Protein AF-A0A372R2G7-F1 (afdb_monomer)

Radius of gyration: 36.12 Å; Cα contacts (8 Å, |Δi|>4): 94; chains: 1; bounding box: 94×72×84 Å

Solvent-accessible surface area (backbone atoms only — not comparable to full-atom values): 14080 Å² total; per-residue (Å²): 134,84,67,81,61,60,82,46,44,44,82,55,92,74,27,30,29,32,63,50,76,39,72,44,99,83,75,42,80,42,64,62,62,53,74,39,58,68,87,51,65,66,64,59,53,42,51,46,37,37,75,79,67,72,45,56,92,88,77,64,76,74,88,54,99,70,74,76,69,52,70,67,58,47,51,53,53,51,53,53,49,49,56,55,50,50,57,52,47,58,50,43,61,67,45,22,68,71,44,94,46,69,65,48,31,51,48,27,58,52,50,63,71,72,49,78,50,77,65,53,53,50,49,51,49,53,51,51,64,64,44,47,66,55,51,53,51,52,53,53,49,72,72,43,98,68,83,45,69,86,57,51,53,60,52,50,50,53,47,43,72,74,68,49,77,82,69,88,66,70,96,74,83,86,78,78,80,78,79,68,85,77,82,75,80,79,81,85,82,83,92,85,88,86,80,90,77,90,80,90,85,84,80,81,87,80,87,80,89,81,84,89,81,89,86,133

Sequence (216 aa):
MISWVWQYMIQDNDYDICKVLVINMQNKESCCGQQFLHDGSTGNIANHLRRKHSIYEGINKQPDKSIQLTVSQVMEKVKNRLLKLLKAIEWLDATLPLSDNYNDCADGRRLKKWLLLPHEWNLLKQIVDLLEPFEDATTYFSGTSYATLSIIYPLIQVFKFKYAENDEVNNDDLELEQDAPNFQHEESDEESDLSDSDEEDNPELDTPEQSTTHHH

Foldseek 3Di:
DDDPLLVQWDDDPQWTFGQDWDQDPVRDTDGPGDIDGPPDDVVVSQVCCCPVPVDHPPPDDDPDPPPPQDPVRVVVVVVVVVVVVVVVLVVLLVVQCVDPDPVSNVVSVVSVVPDDDPVSVVVVVVVVVLCVLVVVVVVVVVPDPDDDPVNVVVSVVVCCVVPPDPPPPDPDDPPPPPPDPPPDDDPDDDDDDDDDDDDDDDDDDDDDDDDDDDDD

Mean predicted aligned error: 21.23 Å

Secondary structure (DSSP, 8-state):
---GGGGGEEEETTEEEE--EEE-TTS-EEE---EEETTS-HHHHHHHHHHHH---TTT-----S-----HHHHHHHHHHHHHHHHHHHHHHHHHGGG-S-HHHHHHHHHHHHHSPPHHHHHHHHHHHHHHHHHHHHHHHHHH-S---HHHHHHHHHHHHHHHS------S---------------------------------------------

Structure (mmCIF, N/CA/C/O backbone):
data_AF-A0A372R2G7-F1
#
_entry.id   AF-A0A372R2G7-F1
#
loop_
_atom_site.group_PDB
_atom_site.id
_atom_site.type_symbol
_atom_site.label_atom_id
_atom_site.label_alt_id
_atom_site.label_comp_id
_atom_site.label_asym_id
_atom_site.label_entity_id
_atom_site.label_seq_id
_atom_site.pdbx_PDB_ins_code
_atom_site.Cartn_x
_atom_site.Cartn_y
_atom_site.Cartn_z
_atom_site.occupancy
_atom_site.B_iso_or_equiv
_atom_site.auth_seq_id
_atom_site.auth_comp_id
_atom_site.auth_asym_id
_atom_site.auth_atom_id
_atom_site.pdbx_PDB_model_num
ATOM 1 N N . MET A 1 1 ? -43.752 1.784 -0.697 1.00 53.34 1 MET A N 1
ATOM 2 C CA . MET A 1 1 ? -42.326 1.973 -0.357 1.00 53.34 1 MET A CA 1
ATOM 3 C C . MET A 1 1 ? -41.646 0.627 -0.570 1.00 53.34 1 MET A C 1
ATOM 5 O O . MET A 1 1 ? -42.080 -0.339 0.041 1.00 53.34 1 MET A O 1
ATOM 9 N N . ILE A 1 2 ? -40.714 0.516 -1.517 1.00 67.94 2 ILE A N 1
ATOM 10 C CA . ILE A 1 2 ? -40.011 -0.749 -1.802 1.00 67.94 2 ILE A CA 1
ATOM 11 C C . ILE A 1 2 ? -38.921 -0.919 -0.731 1.00 67.94 2 ILE A C 1
ATOM 13 O O . ILE A 1 2 ? -38.203 0.036 -0.449 1.00 67.94 2 ILE A O 1
ATOM 17 N N . SER A 1 3 ? -38.833 -2.090 -0.092 1.00 82.00 3 SER A N 1
ATOM 18 C CA . SER A 1 3 ? -37.846 -2.355 0.971 1.00 82.00 3 SER A CA 1
ATOM 19 C C . SER A 1 3 ? -36.404 -2.315 0.435 1.00 82.00 3 SER A C 1
ATOM 21 O O . SER A 1 3 ? -36.145 -2.742 -0.688 1.00 82.00 3 SER A O 1
ATOM 23 N N . TRP A 1 4 ? -35.447 -1.836 1.237 1.00 86.69 4 TRP A N 1
ATOM 24 C CA . TRP A 1 4 ? -34.036 -1.675 0.842 1.00 86.69 4 TRP A CA 1
ATOM 25 C C . TRP A 1 4 ? -33.327 -2.993 0.491 1.00 86.69 4 TRP A C 1
ATOM 27 O O . TRP A 1 4 ? -32.324 -2.988 -0.218 1.00 86.69 4 TRP A O 1
ATOM 37 N N . VAL A 1 5 ? -33.839 -4.129 0.969 1.00 85.94 5 VAL A N 1
ATOM 38 C CA . VAL A 1 5 ? -33.216 -5.452 0.800 1.00 85.94 5 VAL A CA 1
ATOM 39 C C . VAL A 1 5 ? -33.154 -5.908 -0.660 1.00 85.94 5 VAL A C 1
ATOM 41 O O . VAL A 1 5 ? -32.240 -6.639 -1.044 1.00 85.94 5 VAL A O 1
ATOM 44 N N . TRP A 1 6 ? -34.088 -5.438 -1.491 1.00 88.12 6 TRP A N 1
ATOM 45 C CA . TRP A 1 6 ? -34.261 -5.899 -2.870 1.00 88.12 6 TRP A CA 1
ATOM 46 C C . TRP A 1 6 ? -33.090 -5.541 -3.790 1.00 88.12 6 TRP A C 1
ATOM 48 O O . TRP A 1 6 ? -32.861 -6.215 -4.790 1.00 88.12 6 TRP A O 1
ATOM 58 N N . GLN A 1 7 ? -32.268 -4.549 -3.430 1.00 85.38 7 GLN A N 1
ATOM 59 C CA . GLN A 1 7 ? -31.081 -4.193 -4.215 1.00 85.38 7 GLN A CA 1
ATOM 60 C C . GLN A 1 7 ? -30.017 -5.306 -4.267 1.00 85.38 7 GLN A C 1
ATOM 62 O O . GLN A 1 7 ? -29.188 -5.326 -5.182 1.00 85.38 7 GLN A O 1
ATOM 67 N N . TYR A 1 8 ? -30.068 -6.248 -3.320 1.00 87.06 8 TYR A N 1
ATOM 68 C CA . TYR A 1 8 ? -29.148 -7.381 -3.177 1.00 87.06 8 TYR A CA 1
ATOM 69 C C . TYR A 1 8 ? -29.696 -8.704 -3.703 1.00 87.06 8 TYR A C 1
ATOM 71 O O . TYR A 1 8 ? -29.036 -9.733 -3.549 1.00 87.06 8 TYR A O 1
ATOM 79 N N . MET A 1 9 ? -30.875 -8.681 -4.318 1.00 88.44 9 MET A N 1
ATOM 80 C CA . MET A 1 9 ? -31.530 -9.870 -4.842 1.00 88.44 9 MET A CA 1
ATOM 81 C C . MET A 1 9 ? -31.534 -9.853 -6.374 1.00 88.44 9 MET A C 1
ATOM 83 O O . MET A 1 9 ? -31.394 -8.801 -7.011 1.00 88.44 9 MET A O 1
ATOM 87 N N . ILE A 1 10 ? -31.623 -11.042 -6.958 1.00 88.50 10 ILE A N 1
ATOM 88 C CA . ILE A 1 10 ? -31.911 -11.281 -8.371 1.00 88.50 10 ILE A CA 1
ATOM 89 C C . ILE A 1 10 ? -33.102 -12.226 -8.404 1.00 88.50 10 ILE A C 1
ATOM 91 O O . ILE A 1 10 ? -33.051 -13.282 -7.779 1.00 88.50 10 ILE A O 1
ATOM 95 N N . GLN A 1 11 ? -34.145 -11.846 -9.129 1.00 85.00 11 GLN A N 1
ATOM 96 C CA . GLN A 1 11 ? -35.321 -12.683 -9.298 1.00 85.00 11 GLN A CA 1
ATOM 97 C C . GLN A 1 11 ? -35.020 -13.801 -10.302 1.00 85.00 11 GLN A C 1
ATOM 99 O O . GLN A 1 11 ? -34.558 -13.533 -11.414 1.00 85.00 11 GLN A O 1
ATOM 104 N N . ASP A 1 12 ? -35.282 -15.039 -9.903 1.00 83.94 12 ASP A N 1
ATOM 105 C CA . ASP A 1 12 ? -35.192 -16.236 -10.731 1.00 83.94 12 ASP A CA 1
ATOM 106 C C . ASP A 1 12 ? -36.467 -17.072 -10.543 1.00 83.94 12 ASP A C 1
ATOM 108 O O . ASP A 1 12 ? -36.648 -17.773 -9.543 1.00 83.94 12 ASP A O 1
ATOM 112 N N . ASN A 1 13 ? -37.375 -16.966 -11.516 1.00 83.25 13 ASN A N 1
ATOM 113 C CA . ASN A 1 13 ? -38.715 -17.559 -11.488 1.00 83.25 13 ASN A CA 1
ATOM 114 C C . ASN A 1 13 ? -39.507 -17.166 -10.220 1.00 83.25 13 ASN A C 1
ATOM 116 O O . ASN A 1 13 ? -39.792 -15.985 -10.020 1.00 83.25 13 ASN A O 1
ATOM 120 N N . ASP A 1 14 ? -39.851 -18.150 -9.379 1.00 82.56 14 ASP A N 1
ATOM 121 C CA . ASP A 1 14 ? -40.639 -17.988 -8.146 1.00 82.56 14 ASP A CA 1
ATOM 122 C C . ASP A 1 14 ? -39.793 -17.572 -6.924 1.00 82.56 14 ASP A C 1
ATOM 124 O O . ASP A 1 14 ? -40.323 -17.389 -5.822 1.00 82.56 14 ASP A O 1
ATOM 128 N N . TYR A 1 15 ? -38.474 -17.427 -7.097 1.00 85.31 15 TYR A N 1
ATOM 129 C CA . TYR A 1 15 ? -37.532 -17.175 -6.011 1.00 85.31 15 TYR A CA 1
ATOM 130 C C . TYR A 1 15 ? -36.685 -15.922 -6.238 1.00 85.31 15 TYR A C 1
ATOM 132 O O . TYR A 1 15 ? -36.329 -15.563 -7.356 1.00 85.31 15 TYR A O 1
ATOM 140 N N . ASP A 1 16 ? -36.282 -15.300 -5.137 1.00 88.56 16 ASP A N 1
ATOM 141 C CA . ASP A 1 16 ? -35.275 -14.250 -5.087 1.00 88.56 16 ASP A CA 1
ATOM 142 C C . ASP A 1 16 ? -33.959 -14.798 -4.543 1.00 88.56 16 ASP A C 1
ATOM 144 O O . ASP A 1 16 ? -33.897 -15.379 -3.457 1.00 88.56 16 ASP A O 1
ATOM 148 N N . ILE A 1 17 ? -32.886 -14.599 -5.305 1.00 89.12 17 ILE A N 1
ATOM 149 C CA . ILE A 1 17 ? -31.557 -15.134 -5.020 1.00 89.12 17 ILE A CA 1
ATOM 150 C C . ILE A 1 17 ? -30.625 -14.018 -4.548 1.00 89.12 17 ILE A C 1
ATOM 152 O O . ILE A 1 17 ? -30.431 -13.010 -5.229 1.00 89.12 17 ILE A O 1
ATOM 156 N N . CYS A 1 18 ? -29.978 -14.226 -3.400 1.00 91.31 18 CYS A N 1
ATOM 157 C CA . CYS A 1 18 ? -28.973 -13.314 -2.863 1.00 91.31 18 CYS A CA 1
ATOM 158 C C . CYS A 1 18 ? -27.699 -13.297 -3.729 1.00 91.31 18 CYS A C 1
ATOM 160 O O . CYS A 1 18 ? -26.978 -14.298 -3.822 1.00 91.31 18 CYS A O 1
ATOM 162 N N . LYS A 1 19 ? -27.379 -12.131 -4.311 1.00 90.50 19 LYS A N 1
ATOM 163 C CA . LYS A 1 19 ? -26.192 -11.907 -5.165 1.00 90.50 19 LYS A CA 1
ATOM 164 C C . LYS A 1 19 ? -24.979 -11.318 -4.434 1.00 90.50 19 LYS A C 1
ATOM 166 O O . LYS A 1 19 ? -24.035 -10.874 -5.082 1.00 90.50 19 LYS A O 1
ATOM 171 N N . VAL A 1 20 ? -24.999 -11.256 -3.102 1.00 86.12 20 VAL A N 1
ATOM 172 C CA . VAL A 1 20 ? -23.871 -10.713 -2.329 1.00 86.12 20 VAL A CA 1
ATOM 173 C C . VAL A 1 20 ? -22.670 -11.658 -2.426 1.00 86.12 20 VAL A C 1
ATOM 175 O O . VAL A 1 20 ? -22.818 -12.869 -2.250 1.00 86.12 20 VAL A O 1
ATOM 178 N N . LEU A 1 21 ? -21.488 -11.107 -2.717 1.00 82.19 21 LEU A N 1
ATOM 179 C CA . LEU A 1 21 ? -20.238 -11.863 -2.789 1.00 82.19 21 LEU A CA 1
ATOM 180 C C . LEU A 1 21 ? -19.732 -12.205 -1.382 1.00 82.19 21 LEU A C 1
ATOM 182 O O . LEU A 1 21 ? -19.736 -11.370 -0.480 1.00 82.19 21 LEU A O 1
ATOM 186 N N . VAL A 1 22 ? -19.283 -13.444 -1.213 1.00 81.62 22 VAL A N 1
ATOM 187 C CA . VAL A 1 22 ? -18.666 -13.984 -0.003 1.00 81.62 22 VAL A CA 1
ATOM 188 C C . VAL A 1 22 ? -17.346 -14.661 -0.350 1.00 81.62 22 VAL A C 1
ATOM 190 O O . VAL A 1 22 ? -17.206 -15.302 -1.395 1.00 81.62 22 VAL A O 1
ATOM 193 N N . ILE A 1 23 ? -16.371 -14.527 0.543 1.00 77.94 23 ILE A N 1
ATOM 194 C CA . ILE A 1 23 ? -15.074 -15.192 0.423 1.00 77.94 23 ILE A CA 1
ATOM 195 C C . ILE A 1 23 ? -15.232 -16.635 0.912 1.00 77.94 23 ILE A C 1
ATOM 197 O O . ILE A 1 23 ? -15.710 -16.876 2.021 1.00 77.94 23 ILE A O 1
ATOM 201 N N . ASN A 1 24 ? -14.866 -17.602 0.074 1.00 72.94 24 ASN A N 1
ATOM 202 C CA . ASN A 1 24 ? -14.901 -19.017 0.430 1.00 72.94 24 ASN A CA 1
ATOM 203 C C . ASN A 1 24 ? -13.637 -19.450 1.205 1.00 72.94 24 ASN A C 1
ATOM 205 O O . ASN A 1 24 ? -12.689 -18.686 1.368 1.00 72.94 24 ASN A O 1
ATOM 209 N N . MET A 1 25 ? -13.587 -20.711 1.651 1.00 73.81 25 MET A N 1
ATOM 210 C CA . MET A 1 25 ? -12.434 -21.249 2.398 1.00 73.81 25 MET A CA 1
ATOM 211 C C . MET A 1 25 ? -11.124 -21.277 1.588 1.00 73.81 25 MET A C 1
ATOM 213 O O . MET A 1 25 ? -10.054 -21.420 2.168 1.00 73.81 25 MET A O 1
ATOM 217 N N . GLN A 1 26 ? -11.190 -21.141 0.260 1.00 74.00 26 GLN A N 1
ATOM 218 C CA . GLN A 1 26 ? -10.027 -21.014 -0.625 1.00 74.00 26 GLN A CA 1
ATOM 219 C C . GLN A 1 26 ? -9.663 -19.548 -0.928 1.00 74.00 26 GLN A C 1
ATOM 221 O O . GLN A 1 26 ? -8.935 -19.287 -1.885 1.00 74.00 26 GLN A O 1
ATOM 226 N N . ASN A 1 27 ? -10.172 -18.595 -0.141 1.00 73.75 27 ASN A N 1
ATOM 227 C CA . ASN A 1 27 ? -9.958 -17.157 -0.309 1.00 73.75 27 ASN A CA 1
ATOM 228 C C . ASN A 1 27 ? -10.388 -16.612 -1.689 1.00 73.75 27 ASN A C 1
ATOM 230 O O . ASN A 1 27 ? -9.810 -15.660 -2.209 1.00 73.75 27 ASN A O 1
ATOM 234 N N . LYS A 1 28 ? -11.394 -17.239 -2.309 1.00 72.38 28 LYS A N 1
ATOM 235 C CA . LYS A 1 28 ? -11.958 -16.851 -3.605 1.00 72.38 28 LYS A CA 1
ATOM 236 C C . LYS A 1 28 ? -13.371 -16.304 -3.422 1.00 72.38 28 LYS A C 1
ATOM 238 O O . LYS A 1 28 ? -14.161 -16.853 -2.655 1.00 72.38 28 LYS A O 1
ATOM 243 N N . GLU A 1 29 ? -13.699 -15.247 -4.156 1.00 80.44 29 GLU A N 1
ATOM 244 C CA . GLU A 1 29 ? -15.043 -14.667 -4.163 1.00 80.44 29 GLU A CA 1
ATOM 245 C C . GLU A 1 29 ? -16.049 -15.599 -4.853 1.00 80.44 29 GLU A C 1
ATOM 247 O O . GLU A 1 29 ? -15.808 -16.130 -5.941 1.00 80.44 29 GLU A O 1
ATOM 252 N N . SER A 1 30 ? -17.193 -15.798 -4.205 1.00 80.75 30 SER A N 1
ATOM 253 C CA . SER A 1 30 ? -18.324 -16.581 -4.703 1.00 80.75 30 SER A CA 1
ATOM 254 C C . SER A 1 30 ? -19.640 -15.937 -4.267 1.00 80.75 30 SER A C 1
ATOM 256 O O . SER A 1 30 ? -19.687 -15.275 -3.237 1.00 80.75 30 SER A O 1
ATOM 258 N N . CYS A 1 31 ? -20.716 -16.083 -5.039 1.00 84.12 31 CYS A N 1
ATOM 259 C CA . CYS A 1 31 ? -22.021 -15.538 -4.652 1.00 84.12 31 CYS A CA 1
ATOM 260 C C . CYS A 1 31 ? -22.627 -16.327 -3.484 1.00 84.12 31 CYS A C 1
ATOM 262 O O . CYS A 1 31 ? -22.487 -17.547 -3.424 1.00 84.12 31 CYS A O 1
ATOM 264 N N . CYS A 1 32 ? -23.363 -15.647 -2.600 1.00 89.31 32 CYS A N 1
ATOM 265 C CA . CYS A 1 32 ? -24.066 -16.295 -1.495 1.00 89.31 32 CYS A CA 1
ATOM 266 C C . CYS A 1 32 ? -25.083 -17.342 -1.968 1.00 89.31 32 CYS A C 1
ATOM 268 O O . CYS A 1 32 ? -25.158 -18.420 -1.385 1.00 89.31 32 CYS A O 1
ATOM 270 N N . GLY A 1 33 ? -25.903 -17.004 -2.972 1.00 86.12 33 GLY A N 1
ATOM 271 C CA . GLY A 1 33 ? -26.851 -17.932 -3.596 1.00 86.12 33 GLY A CA 1
ATOM 272 C C . GLY A 1 33 ? -28.045 -18.350 -2.730 1.00 86.12 33 GLY A C 1
ATOM 273 O O . GLY A 1 33 ? -28.776 -19.256 -3.119 1.00 86.12 33 GLY A O 1
ATOM 274 N N . GLN A 1 34 ? -28.264 -17.724 -1.568 1.00 89.00 34 GLN A N 1
ATOM 275 C CA . GLN A 1 34 ? -29.413 -18.033 -0.712 1.00 89.00 34 GLN A CA 1
ATOM 276 C C . GLN A 1 34 ? -30.721 -17.649 -1.416 1.00 89.00 34 GLN A C 1
ATOM 278 O O . GLN A 1 34 ? -30.838 -16.523 -1.898 1.00 89.00 34 GLN A O 1
ATOM 283 N N . GLN A 1 35 ? -31.689 -18.567 -1.440 1.00 90.44 35 GLN A N 1
ATOM 284 C CA . GLN A 1 35 ? -32.991 -18.382 -2.083 1.00 90.44 35 GLN A CA 1
ATOM 285 C C . GLN A 1 35 ? -34.067 -17.980 -1.069 1.00 90.44 35 GLN A C 1
ATOM 287 O O . GLN A 1 35 ? -34.107 -18.496 0.053 1.00 90.44 35 GLN A O 1
ATOM 292 N N . PHE A 1 36 ? -34.955 -17.089 -1.490 1.00 88.19 36 PHE A N 1
ATOM 293 C CA . PHE A 1 36 ? -36.126 -16.625 -0.754 1.00 88.19 36 PHE A CA 1
ATOM 294 C C . PHE A 1 36 ? -37.353 -16.709 -1.660 1.00 88.19 36 PHE A C 1
ATOM 296 O O . PHE A 1 36 ? -37.229 -16.553 -2.866 1.00 88.19 36 PHE A O 1
ATOM 303 N N . LEU A 1 37 ? -38.534 -16.969 -1.100 1.00 84.69 37 LEU A N 1
ATOM 304 C CA . LEU A 1 37 ? -39.782 -16.869 -1.862 1.00 84.69 37 LEU A CA 1
ATOM 305 C C . LEU A 1 37 ? -40.059 -15.400 -2.198 1.00 84.69 37 LEU A C 1
ATOM 307 O O . LEU A 1 37 ? -39.872 -14.539 -1.332 1.00 84.69 37 LEU A O 1
ATOM 311 N N . HIS A 1 38 ? -40.508 -15.128 -3.424 1.00 77.94 38 HIS A N 1
ATOM 312 C CA . HIS A 1 38 ? -40.676 -13.762 -3.932 1.00 77.94 38 HIS A CA 1
ATOM 313 C C . HIS A 1 38 ? -41.735 -12.929 -3.186 1.00 77.94 38 HIS A C 1
ATOM 315 O O . HIS A 1 38 ? -41.633 -11.710 -3.067 1.00 77.94 38 HIS A O 1
ATOM 321 N N . ASP A 1 39 ? -42.732 -13.593 -2.608 1.00 75.50 39 ASP A N 1
ATOM 322 C CA . ASP A 1 39 ? -43.780 -13.012 -1.763 1.00 75.50 39 ASP A CA 1
ATOM 323 C C . ASP A 1 39 ? -43.450 -13.060 -0.257 1.00 75.50 39 ASP A C 1
ATOM 325 O O . ASP A 1 39 ? -44.271 -12.707 0.594 1.00 75.50 39 ASP A O 1
ATOM 329 N N . GLY A 1 40 ? -42.240 -13.501 0.091 1.00 70.94 40 GLY A N 1
ATOM 330 C CA . GLY A 1 40 ? -41.792 -13.656 1.465 1.00 70.94 40 GLY A CA 1
ATOM 331 C C . GLY A 1 40 ? -41.619 -12.329 2.212 1.00 70.94 40 GLY A C 1
ATOM 332 O O . GLY A 1 40 ? -41.437 -11.253 1.643 1.00 70.94 40 GLY A O 1
ATOM 333 N N . SER A 1 41 ? -41.617 -12.407 3.548 1.00 78.38 41 SER A N 1
ATOM 334 C CA . SER A 1 41 ? -41.342 -11.241 4.394 1.00 78.38 41 SER A CA 1
ATOM 335 C C . SER A 1 41 ? -39.939 -10.682 4.133 1.00 78.38 41 SER A C 1
ATOM 337 O O . SER A 1 41 ? -38.931 -11.375 4.309 1.00 78.38 41 SER A O 1
ATOM 339 N N . THR A 1 42 ? -39.864 -9.386 3.828 1.00 85.06 42 THR A N 1
ATOM 340 C CA . THR A 1 42 ? -38.607 -8.631 3.674 1.00 85.06 42 THR A CA 1
ATOM 341 C C . THR A 1 42 ? -37.738 -8.667 4.935 1.00 85.06 42 THR A C 1
ATOM 343 O O . THR A 1 42 ? -36.517 -8.534 4.844 1.00 85.06 42 THR A O 1
ATOM 346 N N . GLY A 1 43 ? -38.330 -8.931 6.107 1.00 85.38 43 GLY A N 1
ATOM 347 C CA . GLY A 1 43 ? -37.612 -9.117 7.368 1.00 85.38 43 GLY A CA 1
ATOM 348 C C . GLY A 1 43 ? -36.688 -10.339 7.372 1.00 85.38 43 GLY A C 1
ATOM 349 O O . GLY A 1 43 ? -35.593 -10.276 7.934 1.00 85.38 43 GLY A O 1
ATOM 350 N N . ASN A 1 44 ? -37.065 -11.425 6.689 1.00 87.62 44 ASN A N 1
ATOM 351 C CA . ASN A 1 44 ? -36.219 -12.619 6.571 1.00 87.62 44 ASN A CA 1
ATOM 352 C C . ASN A 1 44 ? -34.964 -12.323 5.747 1.00 87.62 44 ASN A C 1
ATOM 354 O O . ASN A 1 44 ? -33.857 -12.714 6.124 1.00 87.62 44 ASN A O 1
ATOM 358 N N . ILE A 1 45 ? -35.141 -11.571 4.663 1.00 90.19 45 ILE A N 1
ATOM 359 C CA . ILE A 1 45 ? -34.058 -11.140 3.782 1.00 90.19 45 ILE A CA 1
ATOM 360 C C . ILE A 1 45 ? -33.145 -10.156 4.528 1.00 90.19 45 ILE A C 1
ATOM 362 O O . ILE A 1 45 ? -31.927 -10.323 4.526 1.00 90.19 45 ILE A O 1
ATOM 366 N N . ALA A 1 46 ? -33.712 -9.190 5.259 1.00 88.94 46 ALA A N 1
ATOM 367 C CA . ALA A 1 46 ? -32.946 -8.247 6.076 1.00 88.94 46 ALA A CA 1
ATOM 368 C C . ALA A 1 46 ? -32.108 -8.958 7.152 1.00 88.94 46 ALA A C 1
ATOM 370 O O . ALA A 1 46 ? -30.931 -8.648 7.344 1.00 88.94 46 ALA A O 1
ATOM 371 N N . ASN A 1 47 ? -32.689 -9.945 7.841 1.00 89.25 47 ASN A N 1
ATOM 372 C CA . ASN A 1 47 ? -31.979 -10.726 8.850 1.00 89.25 47 ASN A CA 1
ATOM 373 C C . ASN A 1 47 ? -30.853 -11.570 8.232 1.00 89.25 47 ASN A C 1
ATOM 375 O O . ASN A 1 47 ? -29.756 -11.647 8.785 1.00 89.25 47 ASN A O 1
ATOM 379 N N . HIS A 1 48 ? -31.089 -12.164 7.061 1.00 90.94 48 HIS A N 1
ATOM 380 C CA . HIS A 1 48 ? -30.051 -12.862 6.308 1.00 90.94 48 HIS A CA 1
ATOM 381 C C . HIS A 1 48 ? -28.884 -11.931 5.958 1.00 90.94 48 HIS A C 1
ATOM 383 O O . HIS A 1 48 ? -27.741 -12.242 6.294 1.00 90.94 48 HIS A O 1
ATOM 389 N N . LEU A 1 49 ? -29.173 -10.770 5.364 1.00 88.81 49 LEU A N 1
ATOM 390 C CA . LEU A 1 49 ? -28.174 -9.765 4.993 1.00 88.81 49 LEU A CA 1
ATOM 391 C C . LEU A 1 49 ? -27.345 -9.309 6.203 1.00 88.81 49 LEU A C 1
ATOM 393 O O . LEU A 1 49 ? -26.121 -9.216 6.116 1.00 88.81 49 LEU A O 1
ATOM 397 N N . ARG A 1 50 ? -27.983 -9.138 7.365 1.00 87.62 50 ARG A N 1
ATOM 398 C CA . ARG A 1 50 ? -27.298 -8.782 8.611 1.00 87.62 50 ARG A CA 1
ATOM 399 C C . ARG A 1 50 ? -26.367 -9.884 9.110 1.00 87.62 50 ARG A C 1
ATOM 401 O O . ARG A 1 50 ? -25.232 -9.607 9.476 1.00 87.62 50 ARG A O 1
ATOM 408 N N . ARG A 1 51 ? -26.836 -11.133 9.146 1.00 85.44 51 ARG A N 1
ATOM 409 C CA . ARG A 1 51 ? -26.097 -12.240 9.780 1.00 85.44 51 ARG A CA 1
ATOM 410 C C . ARG A 1 51 ? -25.033 -12.856 8.882 1.00 85.44 51 ARG A C 1
ATOM 412 O O . ARG A 1 51 ? -24.018 -13.317 9.387 1.00 85.44 51 ARG A O 1
ATOM 419 N N . LYS A 1 52 ? -25.282 -12.922 7.574 1.00 85.56 52 LYS A N 1
ATOM 420 C CA . LYS A 1 52 ? -24.378 -13.558 6.604 1.00 85.56 52 LYS A CA 1
ATOM 421 C C . LYS A 1 52 ? -23.433 -12.567 5.935 1.00 85.56 52 LYS A C 1
ATOM 423 O O . LYS A 1 52 ? -22.349 -12.975 5.537 1.00 85.56 52 LYS A O 1
ATOM 428 N N . HI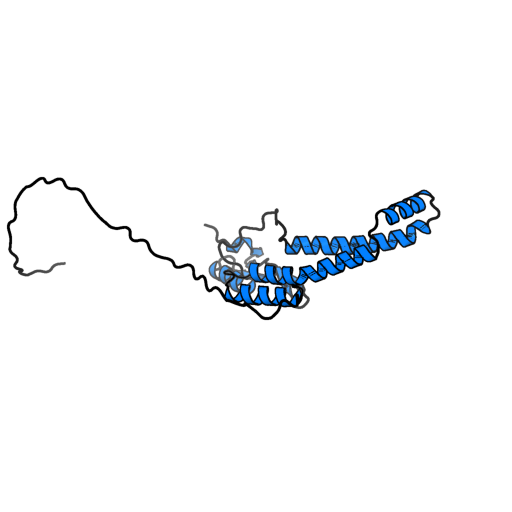S A 1 53 ? -23.834 -11.302 5.817 1.00 85.69 53 HIS A N 1
ATOM 429 C CA . HIS A 1 53 ? -23.092 -10.301 5.046 1.00 85.69 53 HIS A CA 1
ATOM 430 C C . HIS A 1 53 ? -22.766 -9.027 5.829 1.00 85.69 53 HIS A C 1
ATOM 432 O O . HIS A 1 53 ? -22.123 -8.141 5.275 1.00 85.69 53 HIS A O 1
ATOM 438 N N . SER A 1 54 ? -23.193 -8.910 7.092 1.00 83.19 54 SER A N 1
ATOM 439 C CA . SER A 1 54 ? -23.013 -7.698 7.905 1.00 83.19 54 SER A CA 1
ATOM 440 C C . SER A 1 54 ? -23.586 -6.429 7.250 1.00 83.19 54 SER A C 1
ATOM 442 O O . SER A 1 54 ? -23.061 -5.334 7.441 1.00 83.19 54 SER A O 1
ATOM 444 N N . ILE A 1 55 ? -24.673 -6.559 6.477 1.00 82.81 55 ILE A N 1
ATOM 445 C CA . ILE A 1 55 ? -25.345 -5.441 5.795 1.00 82.81 55 ILE A CA 1
ATOM 446 C C . ILE A 1 55 ? -26.555 -4.981 6.625 1.00 82.81 55 ILE A C 1
ATOM 448 O O . ILE A 1 55 ? -27.417 -5.787 6.983 1.00 82.81 55 ILE A O 1
ATOM 452 N N . TYR A 1 56 ? -26.638 -3.674 6.891 1.00 83.69 56 TYR A N 1
ATOM 453 C CA . TYR A 1 56 ? -27.697 -3.039 7.684 1.00 83.69 56 TYR A CA 1
ATOM 454 C C . TYR A 1 56 ? -28.449 -1.967 6.883 1.00 83.69 56 TYR A C 1
ATOM 456 O O . TYR A 1 56 ? -27.905 -1.359 5.957 1.00 83.69 56 TYR A O 1
ATOM 464 N N . GLU A 1 57 ? -29.698 -1.718 7.278 1.00 77.56 57 GLU A N 1
ATOM 465 C CA . GLU A 1 57 ? -30.544 -0.652 6.735 1.00 77.56 57 GLU A CA 1
ATOM 466 C C . GLU A 1 57 ? -29.880 0.716 6.950 1.00 77.56 57 GLU A C 1
ATOM 468 O O . GLU A 1 57 ? -29.447 1.033 8.054 1.00 77.56 57 GLU A O 1
ATOM 473 N N . GLY A 1 58 ? -29.747 1.505 5.881 1.00 69.62 58 GLY A N 1
ATOM 474 C CA . GLY A 1 58 ? -29.110 2.828 5.916 1.00 69.62 58 GLY A CA 1
ATOM 475 C C . GLY A 1 58 ? -27.587 2.847 5.722 1.00 69.62 58 GLY A C 1
ATOM 476 O O . GLY A 1 58 ? -27.054 3.904 5.400 1.00 69.62 58 GLY A O 1
ATOM 477 N N . ILE A 1 59 ? -26.889 1.706 5.826 1.00 56.66 59 ILE A N 1
ATOM 478 C CA . ILE A 1 59 ? -25.414 1.650 5.693 1.00 56.66 59 ILE A CA 1
ATOM 479 C C . ILE A 1 59 ? -24.955 1.457 4.237 1.00 56.66 59 ILE A C 1
ATOM 481 O O . ILE A 1 59 ? -23.812 1.741 3.901 1.00 56.66 59 ILE A O 1
ATOM 485 N N . ASN A 1 60 ? -25.842 1.053 3.326 1.00 57.41 60 ASN A N 1
ATOM 486 C CA . ASN A 1 60 ? -25.489 0.895 1.918 1.00 57.41 60 ASN A CA 1
ATOM 487 C C . ASN A 1 60 ? -26.557 1.483 0.993 1.00 57.41 60 ASN A C 1
ATOM 489 O O . ASN A 1 60 ? -27.487 0.804 0.554 1.00 57.41 60 ASN A O 1
ATOM 493 N N . LYS A 1 61 ? -26.360 2.746 0.610 1.00 50.91 61 LYS A N 1
ATOM 494 C CA . LYS A 1 61 ? -26.672 3.133 -0.768 1.00 50.91 61 LYS A CA 1
ATOM 495 C C . LYS A 1 61 ? -25.787 2.266 -1.676 1.00 50.91 61 LYS A C 1
ATOM 497 O O . LYS A 1 61 ? -24.654 1.974 -1.306 1.00 50.91 61 LYS A O 1
ATOM 502 N N . GLN A 1 62 ? -26.333 1.809 -2.802 1.00 47.22 62 GLN A N 1
ATOM 503 C CA . GLN A 1 62 ? -25.616 1.138 -3.898 1.00 47.22 62 GLN A CA 1
ATOM 504 C C . GLN A 1 62 ? -24.163 1.632 -4.027 1.00 47.22 62 GLN A C 1
ATOM 506 O O . GLN A 1 62 ? -23.956 2.838 -3.868 1.00 47.22 62 GLN A O 1
ATOM 511 N N . PRO A 1 63 ? -23.176 0.776 -4.366 1.00 40.16 63 PRO A N 1
ATOM 512 C CA . PRO A 1 63 ? -21.874 1.273 -4.776 1.00 40.16 63 PRO A CA 1
ATOM 513 C C . PRO A 1 63 ? -22.092 2.143 -6.012 1.00 40.16 63 PRO A C 1
ATOM 515 O O . PRO A 1 63 ? -22.311 1.653 -7.123 1.00 40.16 63 PRO A O 1
ATOM 518 N N . ASP A 1 64 ? -22.093 3.452 -5.789 1.00 38.59 64 ASP A N 1
ATOM 519 C CA . ASP A 1 64 ? -21.948 4.428 -6.843 1.00 38.59 64 ASP A CA 1
ATOM 520 C C . ASP A 1 64 ? -20.686 4.048 -7.624 1.00 38.59 64 ASP A C 1
ATOM 522 O O . ASP A 1 64 ? -19.684 3.607 -7.048 1.00 38.59 64 ASP A O 1
ATOM 526 N N . LYS A 1 65 ? -20.715 4.193 -8.948 1.00 44.12 65 LYS A N 1
ATOM 527 C CA . LYS A 1 65 ? -19.593 3.850 -9.840 1.00 44.12 65 LYS A CA 1
ATOM 528 C C . LYS A 1 65 ? -18.376 4.772 -9.647 1.00 44.12 65 LYS A C 1
ATOM 530 O O . LYS A 1 65 ? -17.455 4.760 -10.458 1.00 44.12 65 LYS A O 1
ATOM 535 N N . SER A 1 66 ? -18.331 5.508 -8.544 1.00 45.78 66 SER A N 1
ATOM 536 C CA . SER A 1 66 ? -17.169 6.163 -7.969 1.00 45.78 66 SER A CA 1
ATOM 537 C C . SER A 1 66 ? -16.837 5.544 -6.604 1.00 45.78 66 SER A C 1
ATOM 539 O O . SER A 1 66 ? -16.966 6.198 -5.569 1.00 45.78 66 SER A O 1
ATOM 541 N N . ILE A 1 67 ? -16.400 4.281 -6.559 1.00 54.06 67 ILE A N 1
ATOM 542 C CA . ILE A 1 67 ? -15.726 3.791 -5.349 1.00 54.06 67 ILE A CA 1
ATOM 543 C C . ILE A 1 67 ? -14.404 4.557 -5.277 1.00 54.06 67 ILE A C 1
ATOM 545 O O . ILE A 1 67 ? -13.440 4.220 -5.969 1.00 54.06 67 ILE A O 1
ATOM 549 N N . GLN A 1 68 ? -14.373 5.630 -4.485 1.00 58.75 68 GLN A N 1
ATOM 550 C CA . GLN A 1 68 ? -13.111 6.167 -4.003 1.00 58.75 68 GLN A CA 1
ATOM 551 C C . GLN A 1 68 ? -12.430 5.022 -3.259 1.00 58.75 68 GLN A C 1
ATOM 553 O O . GLN A 1 68 ? -12.974 4.482 -2.296 1.00 58.75 68 GLN A O 1
ATOM 558 N N . LEU A 1 69 ? -11.289 4.585 -3.787 1.00 61.12 69 LEU A N 1
ATOM 559 C CA . LEU A 1 69 ? -10.469 3.570 -3.141 1.00 61.12 69 LEU A CA 1
ATOM 560 C C . LEU A 1 69 ? -10.143 4.057 -1.732 1.00 61.12 69 LEU A C 1
ATOM 562 O O . LEU A 1 69 ? -9.789 5.224 -1.551 1.00 61.12 69 LEU A O 1
ATOM 566 N N . THR A 1 70 ? -10.237 3.169 -0.747 1.00 72.94 70 THR A N 1
ATOM 567 C CA . THR A 1 70 ? -9.721 3.492 0.584 1.00 72.94 70 THR A CA 1
ATOM 568 C C . THR A 1 70 ? -8.216 3.741 0.485 1.00 72.94 70 THR A C 1
ATOM 570 O O . THR A 1 70 ? -7.550 3.214 -0.410 1.00 72.94 70 THR A O 1
ATOM 573 N N . VAL A 1 71 ? -7.654 4.527 1.405 1.00 70.75 71 VAL A N 1
ATOM 574 C CA . VAL A 1 71 ? -6.207 4.809 1.423 1.00 70.75 71 VAL A CA 1
ATOM 575 C C . VAL A 1 71 ? -5.396 3.507 1.401 1.00 70.75 71 VAL A C 1
ATOM 577 O O . VAL A 1 71 ? -4.478 3.383 0.597 1.00 70.75 71 VAL A O 1
ATOM 580 N N . SER A 1 72 ? -5.811 2.491 2.164 1.00 67.94 72 SER A N 1
ATOM 581 C CA . SER A 1 72 ? -5.187 1.159 2.160 1.00 67.94 72 SER A CA 1
ATOM 582 C C . SER A 1 72 ? -5.236 0.481 0.778 1.00 67.94 72 SER A C 1
ATOM 584 O O . SER A 1 72 ? -4.223 -0.003 0.275 1.00 67.94 72 SER A O 1
ATOM 586 N N . GLN A 1 73 ? -6.374 0.535 0.076 1.00 72.31 73 GLN A N 1
ATOM 587 C CA . GLN A 1 73 ? -6.485 -0.003 -1.288 1.00 72.31 73 GLN A CA 1
ATOM 588 C C . GLN A 1 73 ? -5.629 0.768 -2.307 1.00 72.31 73 GLN A C 1
ATOM 590 O O . GLN A 1 73 ? -5.136 0.178 -3.274 1.00 72.31 73 GLN A O 1
ATOM 595 N N . VAL A 1 74 ? -5.465 2.083 -2.128 1.00 77.19 74 VAL A N 1
ATOM 596 C CA . VAL A 1 74 ? -4.564 2.902 -2.953 1.00 77.19 74 VAL A CA 1
ATOM 597 C C . VAL A 1 74 ? -3.114 2.500 -2.700 1.00 77.19 74 VAL A C 1
ATOM 599 O O . VAL A 1 74 ? -2.389 2.246 -3.662 1.00 77.19 74 VAL A O 1
ATOM 602 N N . MET A 1 75 ? -2.710 2.384 -1.435 1.00 76.19 75 MET A N 1
ATOM 603 C CA . MET A 1 75 ? -1.354 2.002 -1.036 1.00 76.19 75 MET A CA 1
ATOM 604 C C . MET A 1 75 ? -0.978 0.617 -1.568 1.00 76.19 75 MET A C 1
ATOM 606 O O . MET A 1 75 ? 0.066 0.474 -2.208 1.00 76.19 75 MET A O 1
ATOM 610 N N . GLU A 1 76 ? -1.865 -0.374 -1.450 1.00 79.12 76 GLU A N 1
ATOM 611 C CA . GLU A 1 76 ? -1.636 -1.711 -2.007 1.00 79.12 76 GLU A CA 1
ATOM 612 C C . GLU A 1 76 ? -1.503 -1.698 -3.535 1.00 79.12 76 GLU A C 1
ATOM 614 O O . GLU A 1 76 ? -0.612 -2.331 -4.112 1.00 79.12 76 GLU A O 1
ATOM 619 N N . LYS A 1 77 ? -2.327 -0.919 -4.242 1.00 75.62 77 LYS A N 1
ATOM 620 C CA . LYS A 1 77 ? -2.175 -0.761 -5.698 1.00 75.62 77 LYS A CA 1
ATOM 621 C C . LYS A 1 77 ? -0.849 -0.102 -6.074 1.00 75.62 77 LYS A C 1
ATOM 623 O O . LYS A 1 77 ? -0.225 -0.518 -7.054 1.00 75.62 77 LYS A O 1
ATOM 628 N N . VAL A 1 78 ? -0.416 0.908 -5.322 1.00 80.19 78 VAL A N 1
ATOM 629 C CA . VAL A 1 78 ? 0.857 1.605 -5.546 1.00 80.19 78 VAL A CA 1
ATOM 630 C C . VAL A 1 78 ? 2.034 0.658 -5.305 1.00 80.19 78 VAL A C 1
ATOM 632 O O . VAL A 1 78 ? 2.882 0.528 -6.187 1.00 80.19 78 VAL A O 1
ATOM 635 N N . LYS A 1 79 ? 2.040 -0.083 -4.192 1.00 79.44 79 LYS A N 1
ATOM 636 C CA . LYS A 1 79 ? 3.053 -1.095 -3.854 1.00 79.44 79 LYS A CA 1
ATOM 637 C C . LYS A 1 79 ? 3.178 -2.169 -4.934 1.00 79.44 79 LYS A C 1
ATOM 639 O O . LYS A 1 79 ? 4.267 -2.414 -5.452 1.00 79.44 79 LYS A O 1
ATOM 644 N N . ASN A 1 80 ? 2.058 -2.756 -5.354 1.00 78.19 80 ASN A N 1
ATOM 645 C CA . ASN A 1 80 ? 2.051 -3.787 -6.393 1.00 78.19 80 ASN A CA 1
ATOM 646 C C . ASN A 1 80 ? 2.533 -3.257 -7.751 1.00 78.19 80 ASN A C 1
ATOM 648 O O . ASN A 1 80 ? 3.269 -3.936 -8.474 1.00 78.19 80 ASN A O 1
ATOM 652 N N . ARG A 1 81 ? 2.164 -2.019 -8.100 1.00 84.31 81 ARG A N 1
ATOM 653 C CA . ARG A 1 81 ? 2.655 -1.360 -9.314 1.00 84.31 81 ARG A CA 1
ATOM 654 C C . ARG A 1 81 ? 4.160 -1.104 -9.244 1.00 84.31 81 ARG A C 1
ATOM 656 O O . ARG A 1 81 ? 4.843 -1.370 -10.230 1.00 84.31 81 ARG A O 1
ATOM 663 N N . LEU A 1 82 ? 4.672 -0.636 -8.106 1.00 81.50 82 LEU A N 1
ATOM 664 C CA . LEU A 1 82 ? 6.103 -0.416 -7.887 1.00 81.50 82 LEU A CA 1
ATOM 665 C C . LEU A 1 82 ? 6.897 -1.719 -8.036 1.00 81.50 82 LEU A C 1
ATOM 667 O O . LEU A 1 82 ? 7.860 -1.747 -8.794 1.00 81.50 82 LEU A O 1
ATOM 671 N N . LEU A 1 83 ? 6.445 -2.818 -7.424 1.00 77.62 83 LEU A N 1
ATOM 672 C CA . LEU A 1 83 ? 7.088 -4.133 -7.554 1.00 77.62 83 LEU A CA 1
ATOM 673 C C . LEU A 1 83 ? 7.105 -4.644 -9.001 1.00 77.62 83 LEU A C 1
ATOM 675 O O . LEU A 1 83 ? 8.095 -5.222 -9.452 1.00 77.62 83 LEU A O 1
ATOM 679 N N . LYS A 1 84 ? 6.013 -4.433 -9.746 1.00 84.44 84 LYS A N 1
ATOM 680 C CA . LYS A 1 84 ? 5.935 -4.819 -11.161 1.00 84.44 84 LYS A CA 1
ATOM 681 C C . LYS A 1 84 ? 6.899 -4.004 -12.022 1.00 84.44 84 LYS A C 1
ATOM 683 O O . LYS A 1 84 ? 7.545 -4.566 -12.904 1.00 84.44 84 LYS A O 1
ATOM 688 N N . LEU A 1 85 ? 6.983 -2.698 -11.774 1.00 85.19 85 LEU A N 1
ATOM 689 C CA . LEU A 1 85 ? 7.893 -1.811 -12.491 1.00 85.19 85 LEU A CA 1
ATOM 690 C C . LEU A 1 85 ? 9.350 -2.127 -12.161 1.00 85.19 85 LEU A C 1
ATOM 692 O O . LEU A 1 85 ? 10.147 -2.207 -13.085 1.00 85.19 85 LEU A O 1
ATOM 696 N N . LEU A 1 86 ? 9.678 -2.392 -10.895 1.00 83.38 86 LEU A N 1
ATOM 697 C CA . LEU A 1 86 ? 11.030 -2.760 -10.473 1.00 83.38 86 LEU A CA 1
ATOM 698 C C . LEU A 1 86 ? 11.556 -3.964 -11.265 1.00 83.38 86 LEU A C 1
ATOM 700 O O . LEU A 1 86 ? 12.589 -3.862 -11.917 1.00 83.38 86 LEU A O 1
ATOM 704 N N . LYS A 1 87 ? 10.794 -5.064 -11.304 1.00 84.69 87 LYS A N 1
ATOM 705 C CA . LYS A 1 87 ? 11.177 -6.274 -12.053 1.00 84.69 87 LYS A CA 1
ATOM 706 C C . LYS A 1 87 ? 11.369 -6.012 -13.546 1.00 84.69 87 LYS A C 1
ATOM 708 O O . LYS A 1 87 ? 12.276 -6.558 -14.166 1.00 84.69 87 LYS A O 1
ATOM 713 N N . ALA A 1 88 ? 10.494 -5.196 -14.135 1.00 86.50 88 ALA A N 1
ATOM 714 C CA . ALA A 1 88 ? 10.606 -4.832 -15.543 1.00 86.50 88 ALA A CA 1
ATOM 715 C C . ALA A 1 88 ? 11.860 -3.985 -15.806 1.00 86.50 88 ALA A C 1
ATOM 717 O O . ALA A 1 88 ? 12.524 -4.176 -16.820 1.00 86.50 88 ALA A O 1
ATOM 718 N N . ILE A 1 89 ? 12.201 -3.080 -14.889 1.00 85.94 89 ILE A N 1
ATOM 719 C CA . ILE A 1 89 ? 13.380 -2.226 -14.999 1.00 85.94 89 ILE A CA 1
ATOM 720 C C . ILE A 1 89 ? 14.671 -3.036 -14.832 1.00 85.94 89 ILE A C 1
ATOM 722 O O . ILE A 1 89 ? 15.581 -2.861 -15.634 1.00 85.94 89 ILE A O 1
ATOM 726 N N . GLU A 1 90 ? 14.743 -3.950 -13.863 1.00 85.31 90 GLU A N 1
ATOM 727 C CA . GLU A 1 90 ? 15.888 -4.862 -13.693 1.00 85.31 90 GLU A CA 1
ATOM 728 C C . GLU A 1 90 ? 16.127 -5.701 -14.952 1.00 85.31 90 GLU A C 1
ATOM 730 O O . GLU A 1 90 ? 17.259 -5.856 -15.412 1.00 85.31 90 GLU A O 1
ATOM 735 N N . TRP A 1 91 ? 15.045 -6.207 -15.550 1.00 88.50 91 TRP A N 1
ATOM 736 C CA . TRP A 1 91 ? 15.122 -6.955 -16.798 1.00 88.50 91 TRP A CA 1
ATOM 737 C C . TRP A 1 91 ? 15.641 -6.092 -17.955 1.00 88.50 91 TRP A C 1
ATOM 739 O O . TRP A 1 91 ? 16.513 -6.538 -18.702 1.00 88.50 91 TRP A O 1
ATOM 749 N N . LEU A 1 92 ? 15.145 -4.856 -18.091 1.00 86.81 92 LEU A N 1
ATOM 750 C CA . LEU A 1 92 ? 15.585 -3.912 -19.124 1.00 86.81 92 LEU A CA 1
ATOM 751 C C . LEU A 1 92 ? 17.047 -3.482 -18.939 1.00 86.81 92 LEU A C 1
ATOM 753 O O . LEU A 1 92 ? 17.780 -3.426 -19.923 1.00 86.81 92 LEU A O 1
ATOM 757 N N . ASP A 1 93 ? 17.500 -3.230 -17.708 1.00 84.25 93 ASP A N 1
ATOM 758 C CA . ASP A 1 93 ? 18.901 -2.875 -17.427 1.00 84.25 93 ASP A CA 1
ATOM 759 C C . ASP A 1 93 ? 19.866 -4.003 -17.828 1.00 84.25 93 ASP A C 1
ATOM 761 O O . ASP A 1 93 ? 20.952 -3.739 -18.340 1.00 84.25 93 ASP A O 1
ATOM 765 N N . ALA A 1 94 ? 19.450 -5.265 -17.678 1.00 86.31 94 ALA A N 1
ATOM 766 C CA . ALA A 1 94 ? 20.248 -6.421 -18.084 1.00 86.31 94 ALA A CA 1
ATOM 767 C C . ALA A 1 94 ? 20.222 -6.692 -19.601 1.00 86.31 94 ALA A C 1
ATOM 769 O O . ALA A 1 94 ? 21.212 -7.166 -20.157 1.00 86.31 94 ALA A O 1
ATOM 770 N N . THR A 1 95 ? 19.099 -6.426 -20.277 1.00 89.38 95 THR A N 1
ATOM 771 C CA . THR A 1 95 ? 18.892 -6.811 -21.687 1.00 89.38 95 THR A CA 1
ATOM 772 C C . THR A 1 95 ? 19.247 -5.720 -22.690 1.00 89.38 95 THR A C 1
ATOM 774 O O . THR A 1 95 ? 19.812 -6.034 -23.737 1.00 89.38 95 THR A O 1
ATOM 777 N N . LEU A 1 96 ? 18.985 -4.445 -22.389 1.00 87.50 96 LEU A N 1
ATOM 778 C CA . LEU A 1 96 ? 19.272 -3.332 -23.303 1.00 87.50 96 LEU A CA 1
ATOM 779 C C . LEU A 1 96 ? 20.760 -3.221 -23.696 1.00 87.50 96 LEU A C 1
ATOM 781 O O . LEU A 1 96 ? 21.036 -2.990 -24.875 1.00 87.50 96 LEU A O 1
ATOM 785 N N . PRO A 1 97 ? 21.742 -3.438 -22.797 1.00 83.44 97 PRO A N 1
ATOM 786 C CA . PRO A 1 97 ? 23.160 -3.405 -23.166 1.00 83.44 97 PRO A CA 1
ATOM 787 C C . PRO A 1 97 ? 23.608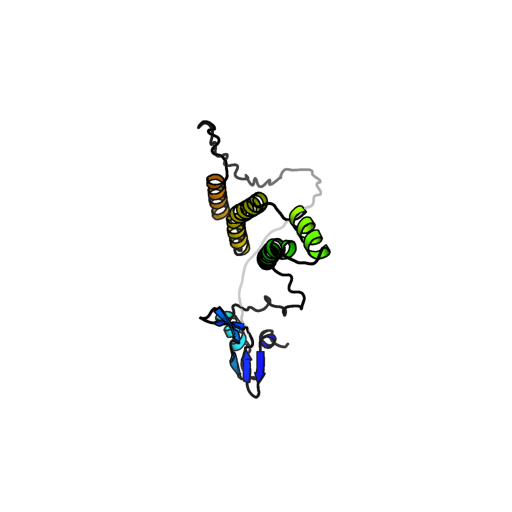 -4.553 -24.081 1.00 83.44 97 PRO A C 1
ATOM 789 O O . PRO A 1 97 ? 24.659 -4.437 -24.704 1.00 83.44 97 PRO A O 1
ATOM 792 N N . LEU A 1 98 ? 22.841 -5.648 -24.139 1.00 85.31 98 LEU A N 1
ATOM 793 C CA . LEU A 1 98 ? 23.124 -6.834 -24.956 1.00 85.31 98 LEU A CA 1
ATOM 794 C C . LEU A 1 98 ? 22.468 -6.773 -26.342 1.00 85.31 98 LEU A C 1
ATOM 796 O O . LEU A 1 98 ? 22.641 -7.687 -27.142 1.00 85.31 98 LEU A O 1
ATOM 800 N N . SER A 1 99 ? 21.683 -5.732 -26.609 1.00 86.62 99 SER A N 1
ATOM 801 C CA . SER A 1 99 ? 21.033 -5.542 -27.901 1.00 86.62 99 SER A CA 1
ATOM 802 C C . SER A 1 99 ? 22.034 -5.093 -28.973 1.00 86.62 99 SER A C 1
ATOM 804 O O . SER A 1 99 ? 22.913 -4.267 -28.723 1.00 86.62 99 SER A O 1
ATOM 806 N N . ASP A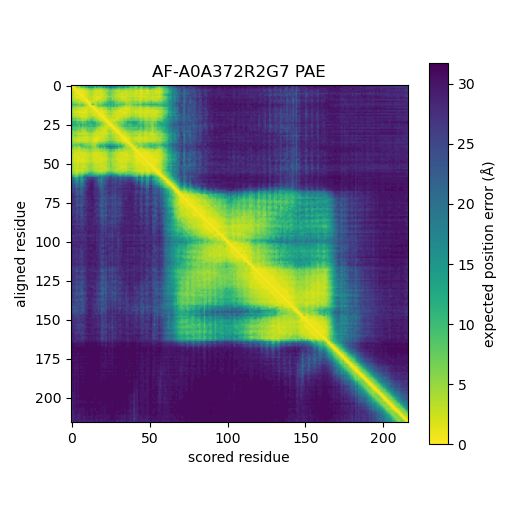 1 100 ? 21.860 -5.588 -30.200 1.00 86.00 100 ASP A N 1
ATOM 807 C CA . ASP A 1 100 ? 22.668 -5.173 -31.360 1.00 86.00 100 ASP A CA 1
ATOM 808 C C . ASP A 1 100 ? 22.278 -3.776 -31.888 1.00 86.00 100 ASP A C 1
ATOM 810 O O . ASP A 1 100 ? 22.953 -3.193 -32.739 1.00 86.00 100 ASP A O 1
ATOM 814 N N . ASN A 1 101 ? 21.171 -3.217 -31.392 1.00 90.69 101 ASN A N 1
ATOM 815 C CA . ASN A 1 101 ? 20.658 -1.916 -31.788 1.00 90.69 101 ASN A CA 1
ATOM 816 C C . ASN A 1 101 ? 21.301 -0.804 -30.950 1.00 90.69 101 ASN A C 1
ATOM 818 O O . ASN A 1 101 ? 21.152 -0.729 -29.730 1.00 90.69 101 ASN A O 1
ATOM 822 N N . TYR A 1 102 ? 21.968 0.126 -31.632 1.00 89.06 102 TYR A N 1
ATOM 823 C CA . TYR A 1 102 ? 22.596 1.285 -31.002 1.00 89.06 102 TYR A CA 1
ATOM 824 C C . TYR A 1 102 ? 21.627 2.098 -30.125 1.00 89.06 102 TYR A C 1
ATOM 826 O O . TYR A 1 102 ? 22.021 2.560 -29.051 1.00 89.06 102 TYR A O 1
ATOM 834 N N . ASN A 1 103 ? 20.376 2.264 -30.569 1.00 89.69 103 ASN A N 1
ATOM 835 C CA . ASN A 1 103 ? 19.373 3.047 -29.846 1.00 89.69 103 ASN A CA 1
ATOM 836 C C . ASN A 1 103 ? 18.977 2.370 -28.532 1.00 89.69 103 ASN A C 1
ATOM 838 O O . ASN A 1 103 ? 18.950 3.029 -27.498 1.00 89.69 103 ASN A O 1
ATOM 842 N N . ASP A 1 104 ? 18.776 1.054 -28.553 1.00 87.69 104 ASP A N 1
ATOM 843 C CA . ASP A 1 104 ? 18.410 0.270 -27.371 1.00 87.69 104 ASP A CA 1
ATOM 844 C C . ASP A 1 104 ? 19.544 0.309 -26.329 1.00 87.69 104 ASP A C 1
ATOM 846 O O . ASP A 1 104 ? 19.314 0.559 -25.145 1.00 87.69 104 ASP A O 1
ATOM 850 N N . CYS A 1 105 ? 20.800 0.196 -26.774 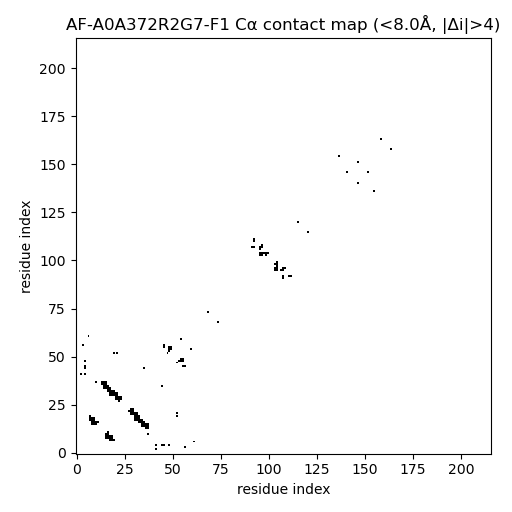1.00 84.81 105 CYS A N 1
ATOM 851 C CA . CYS A 1 105 ? 21.974 0.366 -25.916 1.00 84.81 105 CYS A CA 1
ATOM 852 C C . CYS A 1 105 ? 22.083 1.797 -25.339 1.00 84.81 105 CYS A C 1
ATOM 854 O O . CYS A 1 105 ? 22.457 1.990 -24.176 1.00 84.81 105 CYS A O 1
ATOM 856 N N . ALA A 1 106 ? 21.759 2.825 -26.131 1.00 87.38 106 ALA A N 1
ATOM 857 C CA . ALA A 1 106 ? 21.735 4.213 -25.672 1.00 87.38 106 ALA A CA 1
ATOM 858 C C . ALA A 1 106 ? 20.628 4.459 -24.636 1.00 87.38 106 ALA A C 1
ATOM 860 O O . ALA A 1 106 ? 20.881 5.123 -23.627 1.00 87.38 106 ALA A O 1
ATOM 861 N N . ASP A 1 107 ? 19.444 3.888 -24.837 1.00 87.50 107 ASP A N 1
ATOM 862 C CA . ASP A 1 107 ? 18.338 3.967 -23.888 1.00 87.50 107 ASP A CA 1
ATOM 863 C C . ASP A 1 107 ? 18.626 3.178 -22.609 1.00 87.50 107 ASP A C 1
ATOM 865 O O . ASP A 1 107 ? 18.328 3.678 -21.527 1.00 87.50 107 ASP A O 1
ATOM 869 N N . GLY A 1 108 ? 19.333 2.046 -22.682 1.00 85.88 108 GLY A N 1
ATOM 870 C CA . GLY A 1 108 ? 19.845 1.342 -21.501 1.00 85.88 108 GLY A CA 1
ATOM 871 C C . GLY A 1 108 ? 20.772 2.219 -20.652 1.00 85.88 108 GLY A C 1
ATOM 872 O O . GLY A 1 108 ? 20.615 2.316 -19.434 1.00 85.88 108 GLY A O 1
ATOM 873 N N . ARG A 1 109 ? 21.687 2.968 -21.287 1.00 85.50 109 ARG A N 1
ATOM 874 C CA . ARG A 1 109 ? 22.543 3.937 -20.573 1.00 85.50 109 ARG A CA 1
ATOM 875 C C . ARG A 1 109 ? 21.740 5.068 -19.924 1.00 85.50 109 ARG A C 1
ATOM 877 O O . ARG A 1 109 ? 22.098 5.525 -18.839 1.00 85.50 109 ARG A O 1
ATOM 884 N N . ARG A 1 110 ? 20.672 5.538 -20.575 1.00 87.81 110 ARG A N 1
ATOM 885 C CA . ARG A 1 110 ? 19.792 6.592 -20.039 1.00 87.81 110 ARG A CA 1
ATOM 886 C C . ARG A 1 110 ? 18.939 6.078 -18.884 1.00 87.81 110 ARG A C 1
ATOM 888 O O . ARG A 1 110 ? 18.841 6.765 -17.873 1.00 87.81 110 ARG A O 1
ATOM 895 N N . LEU A 1 111 ? 18.397 4.868 -19.007 1.00 85.44 111 LEU A N 1
ATOM 896 C CA . LEU A 1 111 ? 17.652 4.183 -17.955 1.00 85.44 111 LEU A CA 1
ATOM 897 C C . LEU A 1 111 ? 18.506 4.061 -16.694 1.00 85.44 111 LEU A C 1
ATOM 899 O O . LEU A 1 111 ? 18.090 4.505 -15.630 1.00 85.44 111 LEU A O 1
ATOM 903 N N . LYS A 1 112 ? 19.746 3.585 -16.832 1.00 82.38 112 LYS A N 1
ATOM 904 C CA . LYS A 1 112 ? 20.690 3.447 -15.718 1.00 82.38 112 LYS A CA 1
ATOM 905 C C . LYS A 1 112 ? 21.039 4.767 -15.025 1.00 82.38 112 LYS A C 1
ATOM 907 O O . LYS A 1 112 ? 21.359 4.773 -13.844 1.00 82.38 112 LYS A O 1
ATOM 912 N N . LYS A 1 113 ? 20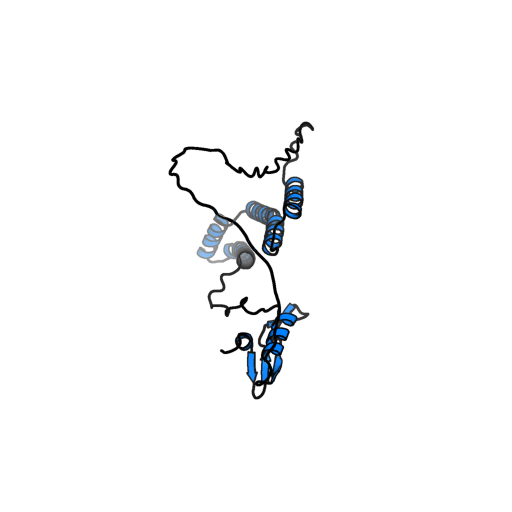.972 5.892 -15.744 1.00 86.62 113 LYS A N 1
ATOM 913 C CA . LYS A 1 113 ? 21.202 7.231 -15.180 1.00 86.62 113 LYS A CA 1
ATOM 914 C C . LYS A 1 113 ? 20.044 7.710 -14.295 1.00 86.62 113 LYS A C 1
ATOM 916 O O . LYS A 1 113 ? 20.271 8.535 -13.417 1.00 86.62 113 LYS A O 1
ATOM 921 N N . TRP A 1 114 ? 18.817 7.273 -14.568 1.00 83.12 114 TRP A N 1
ATOM 922 C CA . TRP A 1 114 ? 17.609 7.715 -13.854 1.00 83.12 114 TRP A CA 1
ATOM 923 C C . TRP A 1 114 ? 17.067 6.679 -12.876 1.00 83.12 114 TRP A C 1
ATOM 925 O O . TRP A 1 114 ? 16.204 6.997 -12.062 1.00 83.12 114 TRP A O 1
ATOM 935 N N . LEU A 1 115 ? 17.542 5.442 -12.974 1.00 83.69 115 LEU A N 1
ATOM 936 C CA . LEU A 1 115 ? 17.193 4.385 -12.051 1.00 83.69 115 LEU A CA 1
ATOM 937 C C . LEU A 1 115 ? 17.802 4.662 -10.676 1.00 83.69 115 LEU A C 1
ATOM 939 O O . LEU A 1 115 ? 18.977 5.010 -10.573 1.00 83.69 115 LEU A O 1
ATOM 943 N N . LEU A 1 116 ? 16.991 4.455 -9.639 1.00 82.81 116 LEU A N 1
ATOM 944 C CA . LEU A 1 116 ? 17.441 4.485 -8.254 1.00 82.81 116 LEU A CA 1
ATOM 945 C C . LEU A 1 116 ? 18.614 3.516 -8.060 1.00 82.81 116 LEU A C 1
ATOM 947 O O . LEU A 1 116 ? 18.592 2.370 -8.523 1.00 82.81 116 LEU A O 1
ATOM 951 N N . LEU A 1 117 ? 19.635 3.979 -7.355 1.00 84.62 117 LEU A N 1
ATOM 952 C CA . LEU A 1 117 ? 20.808 3.190 -7.015 1.00 84.62 117 LEU A CA 1
ATOM 953 C C . LEU A 1 117 ? 20.433 2.106 -5.988 1.00 84.62 117 LEU A C 1
ATOM 955 O O . LEU A 1 117 ? 19.467 2.262 -5.238 1.00 84.62 117 LEU A O 1
ATOM 959 N N . PRO A 1 118 ? 21.207 1.009 -5.879 1.00 83.44 118 PRO A N 1
ATOM 960 C CA . PRO A 1 118 ? 20.890 -0.077 -4.948 1.00 83.44 118 PRO A CA 1
ATOM 961 C C . PRO A 1 118 ? 20.692 0.372 -3.491 1.00 83.44 118 PRO A C 1
ATOM 963 O O . PRO A 1 118 ? 19.851 -0.176 -2.781 1.00 83.44 118 PRO A O 1
ATOM 966 N N . HIS A 1 119 ? 21.433 1.389 -3.042 1.00 86.50 119 HIS A N 1
ATOM 967 C CA . HIS A 1 119 ? 21.285 1.942 -1.696 1.00 86.50 119 HIS A CA 1
ATOM 968 C C . HIS A 1 119 ? 20.017 2.794 -1.538 1.00 86.50 119 HIS A C 1
ATOM 970 O O . HIS A 1 119 ? 19.423 2.780 -0.467 1.00 86.50 119 HIS A O 1
ATOM 976 N N . GLU A 1 120 ? 19.564 3.491 -2.584 1.00 87.81 120 GLU A N 1
ATOM 977 C CA . GLU A 1 120 ? 18.311 4.257 -2.557 1.00 87.81 120 GLU A CA 1
ATOM 978 C C . GLU A 1 120 ? 17.102 3.317 -2.515 1.00 87.81 120 GLU A C 1
ATOM 980 O O . GLU A 1 120 ? 16.153 3.553 -1.771 1.00 87.81 120 GLU A O 1
ATOM 985 N N . TRP A 1 121 ? 17.162 2.194 -3.239 1.00 84.38 121 TRP A N 1
ATOM 986 C CA . TRP A 1 121 ? 16.176 1.118 -3.109 1.00 84.38 121 TRP A CA 1
ATOM 987 C C . TRP A 1 121 ? 16.163 0.510 -1.709 1.00 84.38 121 TRP A C 1
ATOM 989 O O . TRP A 1 121 ? 15.098 0.220 -1.164 1.00 84.38 121 TRP A O 1
ATOM 999 N N . ASN A 1 122 ? 17.342 0.319 -1.117 1.00 86.00 122 ASN A N 1
ATOM 1000 C CA . ASN A 1 122 ? 17.453 -0.175 0.247 1.00 86.00 122 ASN A CA 1
ATOM 1001 C C . ASN A 1 122 ? 16.860 0.823 1.255 1.00 86.00 122 ASN A C 1
ATOM 1003 O O . ASN A 1 122 ? 16.093 0.413 2.119 1.00 86.00 122 ASN A O 1
ATOM 1007 N N . LEU A 1 123 ? 17.134 2.120 1.093 1.00 89.19 123 LEU A N 1
ATOM 1008 C CA . LEU A 1 123 ? 16.539 3.185 1.900 1.00 89.19 123 LEU A CA 1
ATOM 1009 C C . LEU A 1 123 ? 15.013 3.206 1.766 1.00 89.19 123 LEU A C 1
ATOM 1011 O O . LEU A 1 123 ? 14.314 3.273 2.770 1.00 89.19 123 LEU A O 1
ATOM 1015 N N . LEU A 1 124 ? 14.484 3.094 0.544 1.00 86.88 124 LEU A N 1
ATOM 1016 C CA . LEU A 1 124 ? 13.040 3.028 0.322 1.00 86.88 124 LEU A CA 1
ATOM 1017 C C . LEU A 1 124 ? 12.416 1.843 1.065 1.00 86.88 124 LEU A C 1
ATOM 1019 O O . LEU A 1 124 ? 11.361 1.989 1.675 1.00 86.88 124 LEU A O 1
ATOM 1023 N N . LYS A 1 125 ? 13.080 0.683 1.046 1.00 86.25 125 LYS A N 1
ATOM 1024 C CA . LYS A 1 125 ? 12.633 -0.486 1.804 1.00 86.25 125 LYS A CA 1
ATOM 1025 C C . LYS A 1 125 ? 12.632 -0.211 3.310 1.00 86.25 125 LYS A C 1
ATOM 1027 O O . LYS A 1 125 ? 11.628 -0.478 3.953 1.00 86.25 125 LYS A O 1
ATOM 1032 N N . GLN A 1 126 ? 13.696 0.391 3.842 1.00 88.81 126 GLN A N 1
ATOM 1033 C CA . GLN A 1 126 ? 13.754 0.783 5.254 1.00 88.81 126 GLN A CA 1
ATOM 1034 C C . GLN A 1 126 ? 12.631 1.758 5.633 1.00 88.81 126 GLN A C 1
ATOM 1036 O O . GLN A 1 126 ? 12.054 1.624 6.704 1.00 88.81 126 GLN A O 1
ATOM 1041 N N . ILE A 1 127 ? 12.287 2.711 4.759 1.00 88.06 127 ILE A N 1
ATOM 1042 C CA . ILE A 1 127 ? 11.172 3.643 4.987 1.00 88.06 127 ILE A CA 1
ATOM 1043 C C . ILE A 1 127 ? 9.836 2.896 5.027 1.00 88.06 127 ILE A C 1
ATOM 1045 O O . ILE A 1 127 ? 9.010 3.176 5.889 1.00 88.06 127 ILE A O 1
ATOM 1049 N N . VAL A 1 128 ? 9.609 1.948 4.115 1.00 86.69 128 VAL A N 1
ATOM 1050 C CA . VAL A 1 128 ? 8.387 1.128 4.123 1.00 86.69 128 VAL A CA 1
ATOM 1051 C C . VAL A 1 128 ? 8.293 0.314 5.414 1.00 86.69 128 VAL A C 1
ATOM 1053 O O . VAL A 1 128 ? 7.262 0.364 6.078 1.00 86.69 128 VAL A O 1
ATOM 1056 N N . ASP A 1 129 ? 9.377 -0.358 5.800 1.00 86.69 129 ASP A N 1
ATOM 1057 C CA . ASP A 1 129 ? 9.439 -1.165 7.023 1.00 86.69 129 ASP A CA 1
ATOM 1058 C C . ASP A 1 129 ? 9.262 -0.290 8.289 1.00 86.69 129 ASP A C 1
ATOM 1060 O O . ASP A 1 129 ? 8.651 -0.710 9.271 1.00 86.69 129 ASP A O 1
ATOM 1064 N N . LEU A 1 130 ? 9.750 0.958 8.273 1.00 90.00 130 LEU A N 1
ATOM 1065 C CA . LEU A 1 130 ? 9.558 1.937 9.351 1.00 90.00 130 LEU A CA 1
ATOM 1066 C C . LEU A 1 130 ? 8.096 2.387 9.479 1.00 90.00 130 LEU A C 1
ATOM 1068 O O . LEU A 1 130 ? 7.622 2.625 10.589 1.00 90.00 130 LEU A O 1
ATOM 1072 N N . LEU A 1 131 ? 7.397 2.546 8.354 1.00 88.25 131 LEU A N 1
ATOM 1073 C CA . LEU A 1 131 ? 6.028 3.060 8.315 1.00 88.25 131 LEU A CA 1
ATOM 1074 C C . LEU A 1 131 ? 4.964 1.985 8.571 1.00 88.25 131 LEU A C 1
ATOM 1076 O O . LEU A 1 131 ? 3.870 2.332 9.012 1.00 88.25 131 LEU A O 1
ATOM 1080 N N . GLU A 1 132 ? 5.268 0.707 8.341 1.00 87.12 132 GLU A N 1
ATOM 1081 C CA . GLU A 1 132 ? 4.330 -0.414 8.519 1.00 87.12 132 GLU A CA 1
ATOM 1082 C C . GLU A 1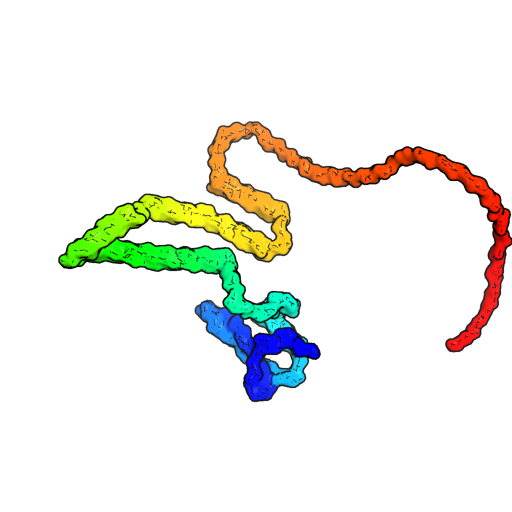 132 ? 3.647 -0.419 9.909 1.00 87.12 132 GLU A C 1
ATOM 1084 O O . GLU A 1 132 ? 2.418 -0.446 9.970 1.00 87.12 132 GLU A O 1
ATOM 1089 N N . PRO A 1 133 ? 4.354 -0.239 11.043 1.00 88.69 133 PRO A N 1
ATOM 1090 C CA . PRO A 1 133 ? 3.700 -0.204 12.355 1.00 88.69 133 PRO A CA 1
ATOM 1091 C C . PRO A 1 133 ? 2.743 0.982 12.554 1.00 88.69 133 PRO A C 1
ATOM 1093 O O . PRO A 1 133 ? 1.807 0.898 13.353 1.00 88.69 133 PRO A O 1
ATOM 1096 N N . PHE A 1 134 ? 2.957 2.091 11.840 1.00 88.00 134 PHE A N 1
ATOM 1097 C CA . PHE A 1 134 ? 2.042 3.234 11.852 1.00 88.00 134 PHE A CA 1
ATOM 1098 C C . PHE A 1 134 ? 0.799 2.960 11.002 1.00 88.00 134 PHE A C 1
ATOM 1100 O O . PHE A 1 134 ? -0.300 3.369 11.383 1.00 88.00 134 PHE A O 1
ATOM 1107 N N . GLU A 1 135 ? 0.942 2.246 9.883 1.00 86.81 135 GLU A N 1
ATOM 1108 C CA . GLU A 1 135 ? -0.194 1.752 9.099 1.00 86.81 135 GLU A CA 1
ATOM 1109 C C . GLU A 1 135 ? -1.071 0.821 9.943 1.00 86.81 135 GLU A C 1
ATOM 1111 O O . GLU A 1 135 ? -2.286 1.018 9.999 1.00 86.81 135 GLU A O 1
ATOM 1116 N N . ASP A 1 136 ? -0.469 -0.121 10.669 1.00 85.81 136 ASP A N 1
ATOM 1117 C CA . ASP A 1 136 ? -1.195 -1.036 11.555 1.00 85.81 136 ASP A CA 1
ATOM 1118 C C . ASP A 1 136 ? -1.966 -0.280 12.644 1.00 85.81 136 ASP A C 1
ATOM 1120 O O . ASP A 1 136 ? -3.163 -0.507 12.849 1.00 85.81 136 ASP A O 1
ATOM 1124 N N . ALA A 1 137 ? -1.307 0.664 13.323 1.00 86.38 137 ALA A N 1
ATOM 1125 C CA . ALA A 1 137 ? -1.939 1.453 14.375 1.00 86.38 137 ALA A CA 1
ATOM 1126 C C . ALA A 1 137 ? -3.081 2.322 13.831 1.00 86.38 137 ALA A C 1
ATOM 1128 O O . ALA A 1 137 ? -4.172 2.344 14.399 1.00 86.38 137 ALA A O 1
ATOM 1129 N N . THR A 1 138 ? -2.865 3.023 12.716 1.00 85.19 138 THR A N 1
ATOM 1130 C CA . THR A 1 138 ? -3.894 3.886 12.114 1.00 85.19 138 THR A CA 1
ATOM 1131 C C . THR A 1 138 ? -5.055 3.083 11.534 1.00 85.19 138 THR A C 1
ATOM 1133 O O . THR A 1 138 ? -6.204 3.499 11.677 1.00 85.19 138 THR A O 1
ATOM 1136 N N . THR A 1 139 ? -4.793 1.901 10.974 1.00 84.88 139 THR A N 1
ATOM 1137 C CA . THR A 1 139 ? -5.832 0.957 10.542 1.00 84.88 139 THR A CA 1
ATOM 1138 C C . THR A 1 139 ? -6.660 0.494 11.733 1.00 84.88 139 THR A C 1
ATOM 1140 O O . THR A 1 139 ? -7.890 0.554 11.683 1.00 84.88 139 THR A O 1
ATOM 1143 N N . TYR A 1 140 ? -6.009 0.115 12.835 1.00 86.00 140 TYR A N 1
ATOM 1144 C CA . TYR A 1 140 ? -6.693 -0.256 14.068 1.00 86.00 140 TYR A CA 1
ATOM 1145 C C . TYR A 1 140 ? -7.588 0.881 14.586 1.00 86.00 140 TYR A C 1
ATOM 1147 O O . TYR A 1 140 ? -8.777 0.661 14.814 1.00 86.00 140 TYR A O 1
ATOM 1155 N N . PHE A 1 141 ? -7.070 2.111 14.688 1.00 84.12 141 PHE A N 1
ATOM 1156 C CA . PHE A 1 141 ? -7.853 3.273 15.129 1.00 84.12 141 PHE A CA 1
ATOM 1157 C C . PHE A 1 141 ? -8.990 3.638 14.178 1.00 84.12 141 PHE A C 1
ATOM 1159 O O . PHE A 1 141 ? -10.049 4.061 14.628 1.00 84.12 141 PHE A O 1
ATOM 1166 N N . SER A 1 142 ? -8.811 3.447 12.871 1.00 79.75 142 SER A N 1
ATOM 1167 C CA . SER A 1 142 ? -9.883 3.683 11.902 1.00 79.75 142 SER A CA 1
ATOM 1168 C C . SER A 1 142 ? -11.063 2.715 12.070 1.00 79.75 142 SER A C 1
ATOM 1170 O O . SER A 1 142 ? -12.177 3.025 11.654 1.00 79.75 142 SER A O 1
ATOM 1172 N N . GLY A 1 143 ? -10.828 1.553 12.692 1.00 79.44 143 GLY A N 1
ATOM 1173 C CA . GLY A 1 143 ? -11.848 0.552 12.994 1.00 79.44 143 GLY A CA 1
ATOM 1174 C C . GLY A 1 143 ? -12.526 0.723 14.356 1.00 79.44 143 GLY A C 1
ATOM 1175 O O . GLY A 1 143 ? -13.543 0.071 14.600 1.00 79.44 143 GLY A O 1
ATOM 1176 N N . THR A 1 144 ? -12.004 1.571 15.249 1.00 81.56 144 THR A N 1
ATOM 1177 C CA . THR A 1 144 ? -12.608 1.808 16.566 1.00 81.56 144 THR A CA 1
ATOM 1178 C C . THR A 1 144 ? -13.538 3.019 16.529 1.00 81.56 144 THR A C 1
ATOM 1180 O O . THR A 1 144 ? -13.222 4.063 15.970 1.00 81.56 144 THR A O 1
ATOM 1183 N N . SER A 1 145 ? -14.719 2.906 17.146 1.00 82.19 145 SER A N 1
ATOM 1184 C CA . SER A 1 145 ? -15.655 4.041 17.239 1.00 82.19 145 SER A CA 1
ATOM 1185 C C . SER A 1 145 ? -15.155 5.147 18.173 1.00 82.19 145 SER A C 1
ATOM 1187 O O . SER A 1 145 ? -15.552 6.298 18.027 1.00 82.19 145 SER A O 1
ATOM 1189 N N . TYR A 1 146 ? -14.283 4.794 19.123 1.00 77.62 146 TYR A N 1
ATOM 1190 C CA . TYR A 1 146 ? -13.671 5.715 20.075 1.00 77.62 146 TYR A CA 1
ATOM 1191 C C . TYR A 1 146 ? -12.214 5.307 20.305 1.00 77.62 146 TYR A C 1
ATOM 1193 O O . TYR A 1 146 ? -11.937 4.264 20.899 1.00 77.62 146 TYR A O 1
ATOM 1201 N N . ALA A 1 147 ? -11.272 6.132 19.851 1.00 79.19 147 ALA A N 1
ATOM 1202 C CA . ALA A 1 147 ? -9.869 6.002 20.222 1.00 79.19 147 ALA A CA 1
ATOM 1203 C C . ALA A 1 147 ? -9.686 6.572 21.638 1.00 79.19 147 ALA A C 1
ATOM 1205 O O . ALA A 1 147 ? -9.658 7.785 21.833 1.00 79.19 147 ALA A O 1
ATOM 1206 N N . THR A 1 148 ? -9.634 5.703 22.647 1.00 86.25 148 THR A N 1
ATOM 1207 C CA . THR A 1 148 ? -9.503 6.122 24.049 1.00 86.25 148 THR A CA 1
ATOM 1208 C C . THR A 1 148 ? -8.047 6.393 24.420 1.00 86.25 148 THR A C 1
ATOM 1210 O O . THR A 1 148 ? -7.126 5.758 23.901 1.00 86.25 148 THR A O 1
ATOM 1213 N N . LEU A 1 149 ? -7.830 7.279 25.400 1.00 84.69 149 LEU A N 1
ATOM 1214 C CA . LEU A 1 149 ? -6.502 7.534 25.980 1.00 84.69 149 LEU A CA 1
ATOM 1215 C C . LEU A 1 149 ? -5.824 6.245 26.466 1.00 84.69 149 LEU A C 1
ATOM 1217 O O . LEU A 1 149 ? -4.620 6.080 26.294 1.00 84.69 149 LEU A O 1
ATOM 1221 N N . SER A 1 150 ? -6.610 5.297 26.987 1.00 86.62 150 SER A N 1
ATOM 1222 C CA . SER A 1 150 ? -6.133 3.982 27.426 1.00 86.62 150 SER A CA 1
ATOM 1223 C C . SER A 1 150 ? -5.532 3.116 26.312 1.00 86.62 150 SER A C 1
ATOM 1225 O O . SER A 1 150 ? -4.783 2.197 26.617 1.00 86.62 150 SER A O 1
ATOM 1227 N N . ILE A 1 151 ? -5.836 3.395 25.040 1.00 85.00 151 ILE A N 1
ATOM 1228 C CA . ILE A 1 151 ? -5.282 2.698 23.868 1.00 85.00 151 ILE A CA 1
ATOM 1229 C C . ILE A 1 151 ? -4.173 3.537 23.220 1.00 85.00 151 ILE A C 1
ATOM 1231 O O . ILE A 1 151 ? -3.130 3.006 22.841 1.00 85.00 151 ILE A O 1
ATOM 1235 N N . ILE A 1 152 ? -4.381 4.852 23.112 1.00 89.31 152 ILE A N 1
ATOM 1236 C CA . ILE A 1 152 ? -3.423 5.779 22.495 1.00 89.31 152 ILE A CA 1
ATOM 1237 C C . ILE A 1 152 ? -2.113 5.817 23.287 1.00 89.31 152 ILE A C 1
ATOM 1239 O O . ILE A 1 152 ? -1.037 5.719 22.699 1.00 89.31 152 ILE A O 1
ATOM 1243 N N . TYR A 1 153 ? -2.191 5.928 24.613 1.00 89.38 153 TYR A N 1
ATOM 1244 C CA . TYR A 1 153 ? -1.013 6.110 25.456 1.00 89.38 153 TYR A CA 1
ATOM 1245 C C . TYR A 1 153 ? -0.046 4.909 25.404 1.00 89.38 153 TYR A C 1
ATOM 1247 O O . TYR A 1 153 ? 1.135 5.129 25.122 1.00 89.38 153 TYR A O 1
ATOM 1255 N N . PRO A 1 154 ? -0.499 3.642 25.538 1.00 89.81 154 PRO A N 1
ATOM 1256 C CA . PRO A 1 154 ? 0.375 2.488 25.323 1.00 89.81 154 PRO A CA 1
ATOM 1257 C C . PRO A 1 154 ? 0.989 2.426 23.918 1.00 89.81 154 PRO A C 1
ATOM 1259 O O . PRO A 1 154 ? 2.162 2.089 23.783 1.00 89.81 154 PRO A O 1
ATOM 1262 N N . LEU A 1 155 ? 0.241 2.777 22.865 1.00 89.19 155 LEU A N 1
ATOM 1263 C CA . LEU A 1 155 ? 0.765 2.771 21.491 1.00 89.19 155 LEU A CA 1
ATOM 1264 C C . LEU A 1 155 ? 1.874 3.808 21.289 1.00 89.19 155 LEU A C 1
ATOM 1266 O O . LEU A 1 155 ? 2.910 3.492 20.704 1.00 89.19 155 LEU A O 1
ATOM 1270 N N . ILE A 1 156 ? 1.703 5.017 21.831 1.00 90.44 156 ILE A N 1
ATOM 1271 C CA . ILE A 1 156 ? 2.752 6.045 21.823 1.00 90.44 156 ILE A CA 1
ATOM 1272 C C . ILE A 1 156 ? 3.986 5.548 22.576 1.00 90.44 156 ILE A C 1
ATOM 1274 O O . ILE A 1 156 ? 5.096 5.701 22.073 1.00 90.44 156 ILE A O 1
ATOM 1278 N N . GLN A 1 157 ? 3.823 4.925 23.748 1.00 88.56 157 GLN A N 1
ATOM 1279 C CA . GLN A 1 157 ? 4.954 4.362 24.493 1.00 88.56 157 GLN A CA 1
ATOM 1280 C C . GLN A 1 157 ? 5.701 3.292 23.690 1.00 88.56 157 GLN A C 1
ATOM 1282 O O . GLN A 1 157 ? 6.929 3.311 23.659 1.00 88.56 157 GLN A O 1
ATOM 1287 N N . VAL A 1 158 ? 4.983 2.403 22.996 1.00 89.56 158 VAL A N 1
ATOM 1288 C CA . VAL A 1 158 ? 5.587 1.388 22.119 1.00 89.56 158 VAL A CA 1
ATOM 1289 C C . VAL A 1 158 ? 6.388 2.039 20.992 1.00 89.56 158 VAL A C 1
ATOM 1291 O O . VAL A 1 158 ? 7.496 1.591 20.701 1.00 89.56 158 VAL A O 1
ATOM 1294 N N . PHE A 1 159 ? 5.875 3.103 20.371 1.00 90.75 159 PHE A N 1
ATOM 1295 C CA . PHE A 1 159 ? 6.612 3.818 19.328 1.00 90.75 159 PHE A CA 1
ATOM 1296 C C . PHE A 1 159 ? 7.811 4.589 19.870 1.00 90.75 159 PHE A C 1
ATOM 1298 O O . PHE A 1 159 ? 8.880 4.512 19.273 1.00 90.75 159 PHE A O 1
ATOM 1305 N N . LYS A 1 160 ? 7.679 5.265 21.016 1.00 89.69 160 LYS A N 1
ATOM 1306 C CA . LYS A 1 160 ? 8.812 5.924 21.679 1.00 89.69 160 LYS A CA 1
ATOM 1307 C C . LYS A 1 160 ? 9.898 4.906 22.019 1.00 89.69 160 LYS A C 1
ATOM 1309 O O . LYS A 1 160 ? 11.043 5.124 21.668 1.00 89.69 160 LYS A O 1
ATOM 1314 N N . PHE A 1 161 ? 9.540 3.761 22.596 1.00 87.88 161 PHE A N 1
ATOM 1315 C CA . PHE A 1 161 ? 10.497 2.694 22.895 1.00 87.88 161 PHE A CA 1
ATOM 1316 C C . PHE A 1 161 ? 11.192 2.141 21.640 1.00 87.88 161 PHE A C 1
ATOM 1318 O O . PHE A 1 161 ? 12.372 1.811 21.682 1.00 87.88 161 PHE A O 1
ATOM 1325 N N . LYS A 1 162 ? 10.464 2.009 20.524 1.00 86.25 162 LYS A N 1
ATOM 1326 C CA . LYS A 1 162 ? 11.013 1.457 19.278 1.00 86.25 162 LYS A CA 1
ATOM 1327 C C . LYS A 1 162 ? 11.861 2.446 18.476 1.00 86.25 162 LYS A C 1
ATOM 1329 O O . LYS A 1 162 ? 12.756 1.996 17.767 1.00 86.25 162 LYS A O 1
ATOM 1334 N N . TYR A 1 163 ? 11.543 3.741 18.527 1.00 86.94 163 TYR A N 1
ATOM 1335 C CA . TYR A 1 163 ? 12.048 4.723 17.560 1.00 86.94 163 TYR A CA 1
ATOM 1336 C C . TYR A 1 163 ? 12.617 6.007 18.161 1.00 86.94 163 TYR A C 1
ATOM 1338 O O . TYR A 1 163 ? 13.296 6.731 17.438 1.00 86.94 163 TYR A O 1
ATOM 1346 N N . ALA A 1 164 ? 12.346 6.330 19.428 1.00 85.00 164 ALA A N 1
ATOM 1347 C CA . ALA A 1 164 ? 13.057 7.428 20.072 1.00 85.00 164 ALA A CA 1
ATOM 1348 C C . ALA A 1 164 ? 14.478 6.952 20.394 1.00 85.00 164 ALA A C 1
ATOM 1350 O O . ALA A 1 164 ? 14.663 5.841 20.896 1.00 85.00 164 ALA A O 1
ATOM 1351 N N . GLU A 1 165 ? 15.480 7.772 20.080 1.00 74.31 165 GLU A N 1
ATOM 1352 C CA . GLU A 1 165 ? 16.837 7.528 20.556 1.00 74.31 165 GLU A CA 1
ATOM 1353 C C . GLU A 1 165 ? 16.812 7.453 22.086 1.00 74.31 165 GLU A C 1
ATOM 1355 O O . GLU A 1 165 ? 16.158 8.261 22.752 1.00 74.31 165 GLU A O 1
ATOM 1360 N N . ASN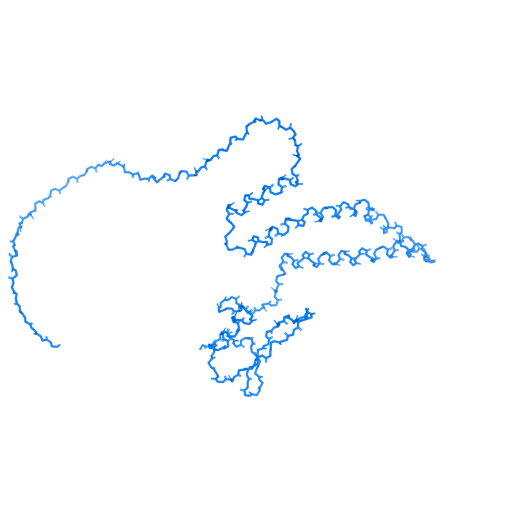 A 1 166 ? 17.520 6.468 22.646 1.00 61.34 166 ASN A N 1
ATOM 1361 C CA . ASN A 1 166 ? 17.931 6.538 24.039 1.00 61.34 166 ASN A CA 1
ATOM 1362 C C . ASN A 1 166 ? 18.982 7.645 24.113 1.00 61.34 166 ASN A C 1
ATOM 1364 O O . ASN A 1 166 ? 20.179 7.360 24.148 1.00 61.34 166 ASN A O 1
ATOM 1368 N N . ASP A 1 167 ? 18.553 8.905 24.100 1.00 55.00 167 ASP A N 1
ATOM 1369 C CA . ASP A 1 167 ? 19.360 9.909 24.759 1.00 55.00 167 ASP A CA 1
ATOM 1370 C C . ASP A 1 167 ? 19.501 9.399 26.193 1.00 55.00 167 ASP A C 1
ATOM 1372 O O . ASP A 1 167 ? 18.511 9.236 26.913 1.00 55.00 167 ASP A O 1
ATOM 1376 N N . GLU A 1 168 ? 20.728 9.080 26.597 1.00 53.88 168 GLU A N 1
ATOM 1377 C CA . GLU A 1 168 ? 21.099 9.014 28.004 1.00 53.88 168 GLU A CA 1
ATOM 1378 C C . GLU A 1 168 ? 20.925 10.424 28.596 1.00 53.88 168 GLU A C 1
ATOM 1380 O O . GLU A 1 168 ? 21.884 11.108 28.943 1.00 53.88 168 GLU A O 1
ATOM 1385 N N . VAL A 1 169 ? 19.686 10.908 28.673 1.00 50.31 169 VAL A N 1
ATOM 1386 C CA . VAL A 1 169 ? 19.335 11.999 29.561 1.00 50.31 169 VAL A CA 1
ATOM 1387 C C . VAL A 1 169 ? 19.195 11.347 30.917 1.00 50.31 169 VAL A C 1
ATOM 1389 O O . VAL A 1 169 ? 18.373 10.451 31.117 1.00 50.31 169 VAL A O 1
ATOM 1392 N N . ASN A 1 170 ? 20.089 11.764 31.808 1.00 42.88 170 ASN A N 1
ATOM 1393 C CA . ASN A 1 170 ? 20.060 11.489 33.231 1.00 42.88 170 ASN A CA 1
ATOM 1394 C C . ASN A 1 170 ? 18.630 11.304 33.741 1.00 42.88 170 ASN A C 1
ATOM 1396 O O . ASN A 1 170 ? 17.745 12.104 33.445 1.00 42.88 170 ASN A O 1
ATOM 1400 N N . ASN A 1 171 ? 18.451 10.255 34.541 1.00 48.34 171 ASN A N 1
ATOM 1401 C CA . ASN A 1 171 ? 17.307 10.106 35.423 1.00 48.34 171 ASN A CA 1
ATOM 1402 C C . ASN A 1 171 ? 17.242 11.327 36.341 1.00 48.34 171 ASN A C 1
ATOM 1404 O O . ASN A 1 171 ? 17.838 11.288 37.404 1.00 48.34 171 ASN A O 1
ATOM 1408 N N . ASP A 1 172 ? 16.570 12.385 35.920 1.00 48.50 172 ASP A N 1
ATOM 1409 C CA . ASP A 1 172 ? 16.000 13.402 36.784 1.00 48.50 172 ASP A CA 1
ATOM 1410 C C . ASP A 1 172 ? 14.865 14.053 35.991 1.00 48.50 172 ASP A C 1
ATOM 1412 O O . ASP A 1 172 ? 15.077 14.657 34.943 1.00 48.50 172 ASP A O 1
ATOM 1416 N N . ASP A 1 173 ? 13.665 13.881 36.537 1.00 49.84 173 ASP A N 1
ATOM 1417 C CA . ASP A 1 173 ? 12.416 14.555 36.188 1.00 49.84 173 ASP A CA 1
ATOM 1418 C C . ASP A 1 173 ? 11.476 13.870 35.172 1.00 49.84 173 ASP A C 1
ATOM 1420 O O . ASP A 1 173 ? 11.317 14.252 34.014 1.00 49.84 173 ASP A O 1
ATOM 1424 N N . LEU A 1 174 ? 10.782 12.837 35.665 1.00 46.03 174 LEU A N 1
ATOM 1425 C CA . LEU A 1 174 ? 9.424 12.519 35.224 1.00 46.03 174 LEU A CA 1
ATOM 1426 C C . LEU A 1 174 ? 8.435 13.047 36.275 1.00 46.03 174 LEU A C 1
ATOM 1428 O O . LEU A 1 174 ? 7.770 12.258 36.952 1.00 46.03 174 LEU A O 1
ATOM 1432 N N . GLU A 1 175 ? 8.311 14.366 36.417 1.00 41.31 175 GLU A N 1
ATOM 1433 C CA . GLU A 1 175 ? 7.065 14.944 36.912 1.00 41.31 175 GLU A CA 1
ATOM 1434 C C . GLU A 1 175 ? 5.969 14.702 35.864 1.00 41.31 175 GLU A C 1
ATOM 1436 O O . GLU A 1 175 ? 5.876 15.325 34.807 1.00 41.31 175 GLU A O 1
ATOM 1441 N N . LEU A 1 176 ? 5.141 13.698 36.151 1.00 48.38 176 LEU A N 1
ATOM 1442 C CA . LEU A 1 176 ? 3.836 13.536 35.533 1.00 48.38 176 LEU A CA 1
ATOM 1443 C C . LEU A 1 176 ? 2.970 14.721 35.973 1.00 48.38 176 LEU A C 1
ATOM 1445 O O . LEU A 1 176 ? 2.255 14.614 36.971 1.00 48.38 176 LEU A O 1
ATOM 1449 N N . GLU A 1 177 ? 3.005 15.829 35.234 1.00 41.62 177 GLU A N 1
ATOM 1450 C CA . GLU A 1 177 ? 1.951 16.834 35.345 1.00 41.62 177 GLU A CA 1
ATOM 1451 C C . GLU A 1 177 ? 0.633 16.199 34.884 1.00 41.62 177 GLU A C 1
ATOM 1453 O O . GLU A 1 177 ? 0.326 16.054 33.698 1.00 41.62 177 GLU A O 1
ATOM 1458 N N . GLN A 1 178 ? -0.142 15.747 35.870 1.00 49.41 178 GLN A N 1
ATOM 1459 C CA . GLN A 1 178 ? -1.569 15.516 35.734 1.00 49.41 178 GLN A CA 1
ATOM 1460 C C . GLN A 1 178 ? -2.268 16.874 35.686 1.00 49.41 178 GLN A C 1
ATOM 1462 O O . GLN A 1 178 ? -2.942 17.259 36.638 1.00 49.41 178 GLN A O 1
ATOM 1467 N N . ASP A 1 179 ? -2.159 17.574 34.562 1.00 39.28 179 ASP A N 1
ATOM 1468 C CA . ASP A 1 179 ? -3.105 18.640 34.253 1.00 39.28 179 ASP A CA 1
ATOM 1469 C C . ASP A 1 179 ? -4.406 17.997 33.766 1.00 39.28 179 ASP A C 1
ATOM 1471 O O . ASP A 1 179 ? -4.696 17.838 32.577 1.00 39.28 179 ASP A O 1
ATOM 1475 N N . ALA A 1 180 ? -5.199 17.556 34.742 1.00 50.59 180 ALA A N 1
ATOM 1476 C CA . ALA A 1 180 ? -6.622 17.372 34.547 1.00 50.59 180 ALA A CA 1
ATOM 1477 C C . ALA A 1 180 ? -7.218 18.729 34.127 1.00 50.59 180 ALA A C 1
ATOM 1479 O O . ALA A 1 180 ? -6.998 19.720 34.826 1.00 50.59 180 ALA A O 1
ATOM 1480 N N . PRO A 1 181 ? -8.006 18.814 33.039 1.00 40.31 181 PRO A N 1
ATOM 1481 C CA . PRO A 1 181 ? -8.756 20.023 32.767 1.00 40.31 181 PRO A CA 1
ATOM 1482 C C . PRO A 1 181 ? -9.815 20.157 33.861 1.00 40.31 181 PRO A C 1
ATOM 1484 O O . PRO A 1 181 ? -10.812 19.433 33.891 1.00 40.31 181 PRO A O 1
ATOM 1487 N N . ASN A 1 182 ? -9.548 21.066 34.793 1.00 38.66 182 ASN A N 1
ATOM 1488 C CA . ASN A 1 182 ? -10.472 21.518 35.812 1.00 38.66 182 ASN A CA 1
ATOM 1489 C C . ASN A 1 182 ? -11.635 22.225 35.098 1.00 38.66 182 ASN A C 1
ATOM 1491 O O . ASN A 1 182 ? -11.539 23.400 34.751 1.00 38.66 182 ASN A O 1
ATOM 1495 N N . PHE A 1 183 ? -12.717 21.497 34.812 1.00 40.69 183 PHE A N 1
ATOM 1496 C CA . PHE A 1 183 ? -13.985 22.097 34.400 1.00 40.69 183 PHE A CA 1
ATOM 1497 C C . PHE A 1 183 ? -14.577 22.824 35.610 1.00 40.69 183 PHE A C 1
ATOM 1499 O O . PHE A 1 183 ? -15.420 22.289 36.328 1.00 40.69 183 PHE A O 1
ATOM 1506 N N . GLN A 1 184 ? -14.100 24.043 35.853 1.00 36.38 184 GLN A N 1
ATOM 1507 C CA . GLN A 1 184 ? -14.780 24.977 36.735 1.00 36.38 184 GLN A CA 1
ATOM 1508 C C . GLN A 1 184 ? -15.988 25.516 35.981 1.00 36.38 184 GLN A C 1
ATOM 1510 O O . GLN A 1 184 ? -15.881 26.239 34.994 1.00 36.38 184 GLN A O 1
ATOM 1515 N N . HIS A 1 185 ? -17.147 25.051 36.430 1.00 47.88 185 HIS A N 1
ATOM 1516 C CA . HIS A 1 185 ? -18.441 25.615 36.113 1.00 47.88 185 HIS A CA 1
ATOM 1517 C C . HIS A 1 185 ? -18.467 27.018 36.727 1.00 47.88 185 HIS A C 1
ATOM 1519 O O . HIS A 1 185 ? -18.583 27.155 37.943 1.00 47.88 185 HIS A O 1
ATOM 1525 N N . GLU A 1 186 ? -18.289 28.052 35.909 1.00 42.38 186 GLU A N 1
ATOM 1526 C CA . GLU A 1 186 ? -18.553 29.419 36.349 1.00 42.38 186 GLU A CA 1
ATOM 1527 C C . GLU A 1 186 ? -20.066 29.650 36.294 1.00 42.38 186 GLU A C 1
ATOM 1529 O O . GLU A 1 186 ? -20.635 29.994 35.259 1.00 42.38 186 GLU A O 1
ATOM 1534 N N . GLU A 1 187 ? -20.729 29.384 37.420 1.00 48.16 187 GLU A N 1
ATOM 1535 C CA . GLU A 1 187 ? -21.946 30.110 37.773 1.00 48.16 187 GLU A CA 1
ATOM 1536 C C . GLU A 1 187 ? -21.524 31.541 38.123 1.00 48.16 187 GLU A C 1
ATOM 1538 O O . GLU A 1 187 ? -20.864 31.781 39.132 1.00 48.16 187 GLU A O 1
ATOM 1543 N N . SER A 1 188 ? -21.840 32.477 37.231 1.00 39.69 188 SER A N 1
ATOM 1544 C CA . SER A 1 188 ? -21.746 33.910 37.490 1.00 39.69 188 SER A CA 1
ATOM 1545 C C . SER A 1 188 ? -23.107 34.383 37.976 1.00 39.69 188 SER A C 1
ATOM 1547 O O . SER A 1 188 ? -23.963 34.683 37.149 1.00 39.69 188 SER A O 1
ATOM 1549 N N . ASP A 1 189 ? -23.261 34.509 39.287 1.00 45.06 189 ASP A N 1
ATOM 1550 C CA . ASP A 1 189 ? -24.266 35.376 39.894 1.00 45.06 189 ASP A CA 1
ATOM 1551 C C . ASP A 1 189 ? -23.533 36.442 40.714 1.00 45.06 189 ASP A C 1
ATOM 1553 O O . ASP A 1 189 ? -22.628 36.109 41.476 1.00 45.06 189 ASP A O 1
ATOM 1557 N N . GLU A 1 190 ? -23.867 37.717 40.494 1.00 44.88 190 GLU A N 1
ATOM 1558 C CA . GLU A 1 190 ? -24.317 38.637 41.553 1.00 44.88 190 GLU A CA 1
ATOM 1559 C C . GLU A 1 190 ? -24.704 40.021 40.962 1.00 44.88 190 GLU A C 1
ATOM 1561 O O . GLU A 1 190 ? -23.863 40.715 40.393 1.00 44.88 190 GLU A O 1
ATOM 1566 N N . GLU A 1 191 ? -26.010 40.342 41.082 1.00 46.28 191 GLU A N 1
ATOM 1567 C CA . GLU A 1 191 ? -26.669 41.573 41.611 1.00 46.28 191 GLU A CA 1
ATOM 1568 C C . GLU A 1 191 ? -26.218 42.979 41.106 1.00 46.28 191 GLU A C 1
ATOM 1570 O O . GLU A 1 191 ? -25.043 43.228 40.890 1.00 46.28 191 GLU A O 1
ATOM 1575 N N . SER A 1 192 ? -27.004 44.055 40.934 1.00 44.41 192 SER A N 1
ATOM 1576 C CA . SER A 1 192 ? -28.370 44.501 41.262 1.00 44.41 192 SER A CA 1
ATOM 1577 C C . SER A 1 192 ? -28.628 45.828 40.503 1.00 44.41 192 SER A C 1
ATOM 1579 O O . SER A 1 192 ? -27.675 46.574 40.290 1.00 44.41 192 SER A O 1
ATOM 1581 N N . ASP A 1 193 ? -29.876 46.198 40.177 1.00 34.78 193 ASP A N 1
ATOM 1582 C CA . ASP A 1 193 ? -30.421 47.520 40.568 1.00 34.78 193 ASP A CA 1
ATOM 1583 C C . ASP A 1 193 ? -31.927 47.685 40.282 1.00 34.78 193 ASP A C 1
ATOM 1585 O O . ASP A 1 193 ? -32.486 47.214 39.294 1.00 34.78 193 ASP A O 1
ATOM 1589 N N . LEU A 1 194 ? -32.548 48.371 41.236 1.00 47.78 194 LEU A N 1
ATOM 1590 C CA . LEU A 1 194 ? -33.963 48.540 41.555 1.00 47.78 194 LEU A CA 1
ATOM 1591 C C . LEU A 1 194 ? -34.771 49.381 40.544 1.00 47.78 194 LEU A C 1
ATOM 1593 O O . LEU A 1 194 ? -34.301 50.414 40.070 1.00 47.78 194 LEU A O 1
ATOM 1597 N N . SER A 1 195 ? -36.066 49.072 40.395 1.00 41.09 195 SER A N 1
ATOM 1598 C CA . SER A 1 195 ? -37.098 50.120 40.477 1.00 41.09 195 SER A CA 1
ATOM 1599 C C . SER A 1 195 ? -38.419 49.567 41.018 1.00 41.09 195 SER A C 1
ATOM 1601 O O . SER A 1 195 ? -39.047 48.722 40.379 1.00 41.09 195 SER A O 1
ATOM 1603 N N . ASP A 1 196 ? -38.825 50.094 42.173 1.00 44.84 196 ASP A N 1
ATOM 1604 C CA . ASP A 1 196 ? -40.160 49.981 42.759 1.00 44.84 196 ASP A CA 1
ATOM 1605 C C . ASP A 1 196 ? -41.261 50.375 41.772 1.00 44.84 196 ASP A C 1
ATOM 1607 O O . ASP A 1 196 ? -41.162 51.384 41.067 1.00 44.84 196 ASP A O 1
ATOM 1611 N N . SER A 1 197 ? -42.369 49.645 41.817 1.00 46.31 197 SER A N 1
ATOM 1612 C CA . SER A 1 197 ? -43.702 50.241 41.755 1.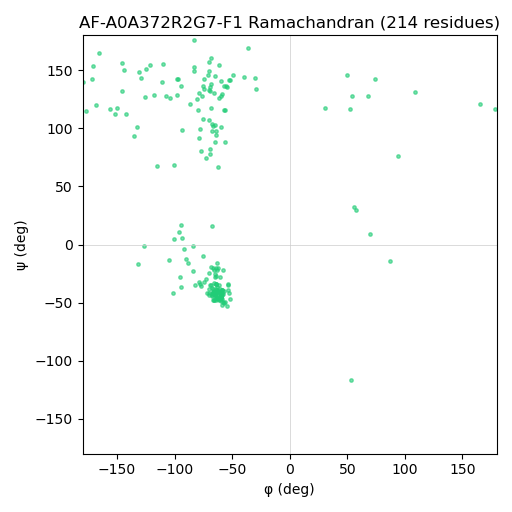00 46.31 197 SER A CA 1
ATOM 1613 C C . SER A 1 197 ? -44.655 49.324 42.507 1.00 46.31 197 SER A C 1
ATOM 1615 O O . SER A 1 197 ? -44.888 48.183 42.106 1.00 46.31 197 SER A O 1
ATOM 1617 N N . ASP A 1 198 ? -45.132 49.855 43.626 1.00 48.62 198 ASP A N 1
ATOM 1618 C CA . ASP A 1 198 ? -46.182 49.329 44.483 1.00 48.62 198 ASP A CA 1
ATOM 1619 C C . ASP A 1 198 ? -47.439 48.942 43.684 1.00 48.62 198 ASP A C 1
ATOM 1621 O O . ASP A 1 198 ? -47.791 49.600 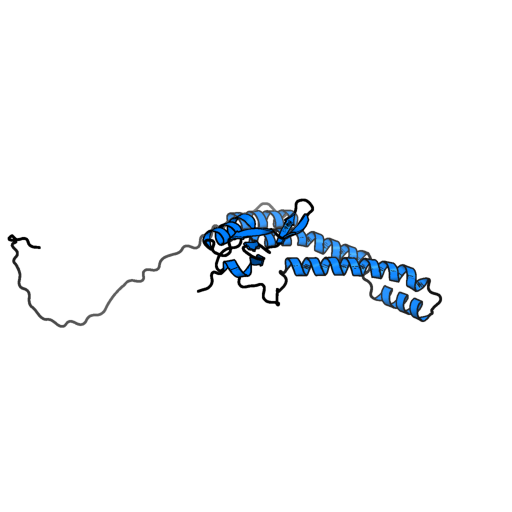42.705 1.00 48.62 198 ASP A O 1
ATOM 1625 N N . GLU A 1 199 ? -48.142 47.897 44.118 1.00 46.00 199 GLU A N 1
ATOM 1626 C CA . GLU A 1 199 ? -49.454 48.043 44.768 1.00 46.00 199 GLU A CA 1
ATOM 1627 C C . GLU A 1 199 ? -50.029 46.657 45.120 1.00 46.00 199 GLU A C 1
ATOM 1629 O O . GLU A 1 199 ? -50.229 45.796 44.264 1.00 46.00 199 GLU A O 1
ATOM 1634 N N . GLU A 1 200 ? -50.196 46.450 46.431 1.00 46.34 200 GLU A N 1
ATOM 1635 C CA . GLU A 1 200 ? -51.421 45.982 47.100 1.00 46.34 200 GLU A CA 1
ATOM 1636 C C . GLU A 1 200 ? -52.349 45.049 46.293 1.00 46.34 200 GLU A C 1
ATOM 1638 O O . GLU A 1 200 ? -52.984 45.446 45.320 1.00 46.34 200 GLU A O 1
ATOM 1643 N N . ASP A 1 201 ? -52.533 43.816 46.763 1.00 37.03 201 ASP A N 1
ATOM 1644 C CA . ASP A 1 201 ? -53.684 43.474 47.617 1.00 37.03 201 ASP A CA 1
ATOM 1645 C C . ASP A 1 201 ? -53.818 41.941 47.681 1.00 37.03 201 ASP A C 1
ATOM 1647 O O . ASP A 1 201 ? -53.967 41.240 46.677 1.00 37.03 201 ASP A O 1
ATOM 1651 N N . ASN A 1 202 ? -53.741 41.410 48.895 1.00 40.91 202 ASN A N 1
ATOM 1652 C CA . ASN A 1 202 ? -54.163 40.055 49.228 1.00 40.91 202 ASN A CA 1
ATOM 1653 C C . ASN A 1 202 ? -55.580 40.196 49.795 1.00 40.91 202 ASN A C 1
ATOM 1655 O O . ASN A 1 202 ? -55.802 41.098 50.598 1.00 40.91 202 ASN A O 1
ATOM 1659 N N . PRO A 1 203 ? -56.517 39.277 49.523 1.00 47.66 203 PRO A N 1
ATOM 1660 C CA . PRO A 1 203 ? -56.757 38.334 50.612 1.00 47.66 203 PRO A CA 1
ATOM 1661 C C . PRO A 1 203 ? -57.100 36.907 50.167 1.00 47.66 203 PRO A C 1
ATOM 1663 O O . PRO A 1 203 ? -57.970 36.659 49.338 1.00 47.66 203 PRO A O 1
ATOM 1666 N N . GLU A 1 204 ? -56.389 35.983 50.809 1.00 37.47 204 GLU A N 1
ATOM 1667 C CA . GLU A 1 204 ? -56.917 34.995 51.761 1.00 37.47 204 GLU A CA 1
ATOM 1668 C C . GLU A 1 204 ? -58.076 34.060 51.367 1.00 37.47 204 GLU A C 1
ATOM 1670 O O . GLU A 1 204 ? -59.184 34.470 51.041 1.00 37.47 204 GLU A O 1
ATOM 1675 N N . LEU A 1 205 ? -57.772 32.775 51.606 1.00 37.28 205 LEU A N 1
ATOM 1676 C CA . LEU A 1 205 ? -58.580 31.759 52.294 1.00 37.28 205 LEU A CA 1
ATOM 1677 C C . LEU A 1 205 ? -60.028 31.552 51.811 1.00 37.28 205 LEU A C 1
ATOM 1679 O O . LEU A 1 205 ? -60.922 32.349 52.047 1.00 37.28 205 LEU A O 1
ATOM 1683 N N . ASP A 1 206 ? -60.338 30.363 51.302 1.00 36.47 206 ASP A N 1
ATOM 1684 C CA . ASP A 1 206 ? -60.514 29.176 52.144 1.00 36.47 206 ASP A CA 1
ATOM 1685 C C . ASP A 1 206 ? -60.849 27.959 51.270 1.00 36.47 206 ASP A C 1
ATOM 1687 O O . ASP A 1 206 ? -61.631 28.023 50.321 1.00 36.47 206 ASP A O 1
ATOM 1691 N N . THR A 1 207 ? -60.264 26.818 51.622 1.00 40.44 207 THR A N 1
ATOM 1692 C CA . THR A 1 207 ? -60.833 25.506 51.276 1.00 40.44 207 THR A CA 1
ATOM 1693 C C . THR A 1 207 ? -61.895 25.185 52.337 1.00 40.44 207 THR A C 1
ATOM 1695 O O . THR A 1 207 ? -61.752 25.618 53.479 1.00 40.44 207 THR A O 1
ATOM 1698 N N . PRO A 1 208 ? -62.970 24.444 52.016 1.00 42.19 208 PRO A N 1
ATOM 1699 C CA . PRO A 1 208 ? -62.833 22.995 52.096 1.00 42.19 208 PRO A CA 1
ATOM 1700 C C . PRO A 1 208 ? -63.632 22.205 51.052 1.00 42.19 208 PRO A C 1
ATOM 1702 O O . PRO A 1 208 ? -64.661 22.611 50.517 1.00 42.19 208 PRO A O 1
ATOM 1705 N N . GLU A 1 209 ? -63.107 21.008 50.832 1.00 41.03 209 GLU A N 1
ATOM 1706 C CA . GLU A 1 209 ? -63.690 19.854 50.165 1.00 41.03 209 GLU A CA 1
ATOM 1707 C C . GLU A 1 209 ? -65.180 19.630 50.482 1.00 41.03 209 GLU A C 1
ATOM 1709 O O . GLU A 1 209 ? -65.587 19.728 51.639 1.00 41.03 209 GLU A O 1
ATOM 1714 N N . GLN A 1 210 ? -65.952 19.172 49.487 1.00 34.34 210 GLN A N 1
ATOM 1715 C CA . GLN A 1 210 ? -66.812 17.991 49.648 1.00 34.34 210 GLN A CA 1
ATOM 1716 C C . GLN A 1 210 ? -67.390 17.466 48.315 1.00 34.34 210 GLN A C 1
ATOM 1718 O O . GLN A 1 210 ? -68.176 18.124 47.648 1.00 34.34 210 GLN A O 1
ATOM 1723 N N . SER A 1 211 ? -67.036 16.206 48.035 1.00 35.75 211 SER A N 1
ATOM 1724 C CA . SER A 1 211 ? -67.941 15.072 47.780 1.00 35.75 211 SER A CA 1
ATOM 1725 C C . SER A 1 211 ? -68.837 14.976 46.527 1.00 35.75 211 SER A C 1
ATOM 1727 O O . SER A 1 211 ? -69.775 15.740 46.334 1.00 35.75 211 SER A O 1
ATOM 1729 N N . THR A 1 212 ? -68.688 13.808 45.870 1.00 33.91 212 THR A N 1
ATOM 1730 C CA . THR A 1 212 ? -69.670 13.048 45.049 1.00 33.91 212 THR A CA 1
ATOM 1731 C C . THR A 1 212 ? -69.974 13.643 43.655 1.00 33.91 212 THR A C 1
ATOM 1733 O O . THR A 1 212 ? -70.022 14.847 43.494 1.00 33.91 212 THR A O 1
ATOM 1736 N N . THR A 1 213 ? -70.179 12.919 42.548 1.00 33.47 213 THR A N 1
ATOM 1737 C CA . THR A 1 213 ? -70.668 11.553 42.305 1.00 33.47 213 THR A CA 1
ATOM 1738 C C . THR A 1 213 ? -70.355 11.141 40.847 1.00 33.47 213 THR A C 1
ATOM 1740 O O . THR A 1 213 ? -70.072 11.980 40.001 1.00 33.47 213 THR A O 1
ATOM 1743 N N . HIS A 1 214 ? -70.457 9.835 40.600 1.00 36.97 214 HIS A N 1
ATOM 1744 C CA . HIS A 1 214 ? -70.417 9.035 39.368 1.00 36.97 214 HIS A CA 1
ATOM 1745 C C . HIS A 1 214 ? -71.020 9.551 38.038 1.00 36.97 214 HIS A C 1
ATOM 1747 O O . HIS A 1 214 ? -71.892 10.413 38.013 1.00 36.97 214 HIS A O 1
ATOM 1753 N N . HIS A 1 215 ? -70.662 8.767 37.000 1.00 36.75 215 HIS A N 1
ATOM 1754 C CA . HIS A 1 215 ? -71.328 8.449 35.717 1.00 36.75 215 HIS A CA 1
ATOM 1755 C C . HIS A 1 215 ? -70.649 9.094 34.491 1.00 36.75 215 HIS A C 1
ATOM 1757 O O . HIS A 1 215 ? -70.365 10.281 34.505 1.00 36.75 215 HIS A O 1
ATOM 1763 N N . HIS A 1 216 ? -70.347 8.386 33.399 1.00 37.84 216 HIS A N 1
ATOM 1764 C CA . HIS A 1 216 ? -70.662 7.019 32.984 1.00 37.84 216 HIS A CA 1
ATOM 1765 C C . HIS A 1 216 ? -69.649 6.539 31.938 1.00 37.84 216 HIS A C 1
ATOM 1767 O O . HIS A 1 216 ? -69.035 7.415 31.289 1.00 37.84 216 HIS A O 1
#

pLDDT: mean 72.69, std 18.86, range [33.47, 91.31]